Protein AF-A0A226DXN7-F1 (afdb_monomer_lite)

InterPro domains:
  IPR012337 Ribonuclease H-like superfamily [SSF53098] (171-242)
  IPR036397 Ribonuclease H superfamily [G3DSA:3.30.420.10] (135-265)

Sequence (297 aa):
MVRTPYRYYADFEAFVKRKSSKRNVNGIELEESDHIPCGYALVCVDWQGKAVNWSVYRTDDEEENVAKIFFDDILQDQKLRQNVSELLQQQSSKSMIINPQLRDMLKKQIREDPTQLDPCYFCGEKFRRLSQQEMSKLFKNRPNMAVFLHDHCSGKFLGLAHNRCNLEASMGKISPCFTHNLKSYDSHFLVQAFDESMNATIIPCSSEKFMSFTVRNQIRFCDSFSFLSSSLENLTNTLKKNNTDDFKLTKEIFGKAENILKLYKRGGTDQEIEDLAQQINVDLLLQKGAYPYTHMQ

Structure (mmCIF, N/CA/C/O backbone):
data_AF-A0A226DXN7-F1
#
_entry.id   AF-A0A226DXN7-F1
#
loop_
_atom_site.group_PDB
_atom_site.id
_atom_site.type_symbol
_atom_site.label_atom_id
_atom_site.label_alt_id
_atom_site.label_comp_id
_atom_site.label_asym_id
_atom_site.label_entity_id
_atom_site.label_seq_id
_atom_site.pdbx_PDB_ins_code
_atom_site.Cartn_x
_atom_site.Cartn_y
_atom_site.Cartn_z
_atom_site.occupancy
_atom_site.B_iso_or_equiv
_atom_site.auth_seq_id
_atom_site.auth_comp_id
_atom_site.auth_asym_id
_atom_site.auth_atom_id
_atom_site.pdbx_PDB_model_num
ATOM 1 N N . MET A 1 1 ? -5.544 -4.984 10.964 1.00 44.12 1 MET A N 1
ATOM 2 C CA . MET A 1 1 ? -5.819 -3.564 10.661 1.00 44.12 1 MET A CA 1
ATOM 3 C C . MET A 1 1 ? -4.703 -3.075 9.767 1.00 44.12 1 MET A C 1
ATOM 5 O O . MET A 1 1 ? -3.540 -3.271 10.100 1.00 44.12 1 MET A O 1
ATOM 9 N N . VAL A 1 2 ? -5.055 -2.519 8.619 1.00 52.44 2 VAL A N 1
ATOM 10 C CA . VAL A 1 2 ? -4.090 -1.964 7.678 1.00 52.44 2 VAL A CA 1
ATOM 11 C C . VAL A 1 2 ? -3.501 -0.692 8.296 1.00 52.44 2 VAL A C 1
ATOM 13 O O . VAL A 1 2 ? -4.254 0.214 8.639 1.00 52.44 2 VAL A O 1
ATOM 16 N N . ARG A 1 3 ? -2.175 -0.621 8.487 1.00 72.12 3 ARG A N 1
ATOM 17 C CA . ARG A 1 3 ? -1.547 0.580 9.071 1.00 72.12 3 ARG A CA 1
ATOM 18 C C . ARG A 1 3 ? -1.705 1.802 8.169 1.00 72.12 3 ARG A C 1
ATOM 20 O O . ARG A 1 3 ? -1.795 2.900 8.695 1.00 72.12 3 ARG A O 1
ATOM 27 N N . THR A 1 4 ? -1.747 1.631 6.851 1.00 85.50 4 THR A N 1
ATOM 28 C CA . THR A 1 4 ? -1.837 2.725 5.871 1.00 85.50 4 THR A CA 1
ATOM 29 C C . THR A 1 4 ? -2.912 2.425 4.830 1.00 85.50 4 THR A C 1
ATOM 31 O O . THR A 1 4 ? -2.829 1.371 4.203 1.00 85.50 4 THR A O 1
ATOM 34 N N . PRO A 1 5 ? -3.891 3.314 4.584 1.00 89.62 5 PRO A N 1
ATOM 35 C CA . PRO A 1 5 ? -5.032 3.018 3.712 1.00 89.62 5 PRO A CA 1
ATOM 36 C C . PRO A 1 5 ? -4.679 2.585 2.291 1.00 89.62 5 PRO A C 1
ATOM 38 O O . PRO A 1 5 ? -5.505 1.970 1.631 1.00 89.62 5 PRO A O 1
ATOM 41 N N . TYR A 1 6 ? -3.474 2.906 1.826 1.00 93.62 6 TYR A N 1
ATOM 42 C CA . TYR A 1 6 ? -3.000 2.580 0.493 1.00 93.62 6 TYR A CA 1
ATOM 43 C C . TYR A 1 6 ? -1.640 1.896 0.549 1.00 93.62 6 TYR A C 1
ATOM 45 O O . TYR A 1 6 ? -0.834 2.135 1.458 1.00 93.62 6 TYR A O 1
ATOM 53 N N . ARG A 1 7 ? -1.404 1.034 -0.437 1.00 94.06 7 ARG A N 1
ATOM 54 C CA . ARG A 1 7 ? -0.132 0.362 -0.700 1.00 94.06 7 ARG A CA 1
ATOM 55 C C . ARG A 1 7 ? 0.139 0.393 -2.195 1.00 94.06 7 ARG A C 1
ATOM 57 O O . ARG A 1 7 ? -0.792 0.291 -2.992 1.00 94.06 7 ARG A O 1
ATOM 64 N N . TYR A 1 8 ? 1.408 0.496 -2.550 1.00 95.31 8 TYR A N 1
ATOM 65 C CA . TYR A 1 8 ? 1.867 0.453 -3.926 1.00 95.31 8 TYR A CA 1
ATOM 66 C C . TYR A 1 8 ? 2.609 -0.847 -4.202 1.00 95.31 8 TYR A C 1
ATOM 68 O O . TYR A 1 8 ? 3.276 -1.401 -3.324 1.00 95.31 8 TYR A O 1
ATOM 76 N N . TYR A 1 9 ? 2.519 -1.294 -5.443 1.00 93.38 9 TYR A N 1
ATOM 77 C CA . TYR A 1 9 ? 3.319 -2.368 -6.002 1.00 93.38 9 TYR A CA 1
ATOM 78 C C . TYR A 1 9 ? 3.935 -1.861 -7.288 1.00 93.38 9 TYR A C 1
ATOM 80 O O . TYR A 1 9 ? 3.228 -1.262 -8.101 1.00 93.38 9 TYR A O 1
ATOM 88 N N . ALA A 1 10 ? 5.234 -2.067 -7.448 1.00 93.69 10 ALA A N 1
ATOM 89 C CA . ALA A 1 10 ? 5.933 -1.657 -8.649 1.00 93.69 10 ALA A CA 1
ATOM 90 C C . ALA A 1 10 ? 6.928 -2.717 -9.109 1.00 93.69 10 ALA A C 1
ATOM 92 O O . ALA A 1 10 ? 7.448 -3.492 -8.302 1.00 93.69 10 ALA A O 1
ATOM 93 N N . ASP A 1 11 ? 7.167 -2.718 -10.412 1.00 91.75 11 ASP A N 1
ATOM 94 C CA . ASP A 1 11 ? 8.139 -3.565 -11.092 1.00 91.75 11 ASP A CA 1
ATOM 95 C C . ASP A 1 11 ? 8.758 -2.777 -12.248 1.00 91.75 11 ASP A C 1
ATOM 97 O O . ASP A 1 11 ? 8.079 -1.925 -12.833 1.00 91.75 11 ASP A O 1
ATOM 101 N N . PHE A 1 12 ? 10.028 -3.031 -12.556 1.00 91.19 12 PHE A N 1
ATOM 102 C CA . PHE A 1 12 ? 10.780 -2.288 -13.568 1.00 91.19 12 PHE A CA 1
ATOM 103 C C . PHE A 1 12 ? 11.335 -3.210 -14.644 1.00 91.19 12 PHE A C 1
ATOM 105 O O . PHE A 1 12 ? 11.772 -4.330 -14.385 1.00 91.19 12 PHE A O 1
ATOM 112 N N . GLU A 1 13 ? 11.392 -2.681 -15.857 1.00 89.88 13 GLU A N 1
ATOM 113 C CA . GLU A 1 13 ? 12.145 -3.263 -16.958 1.00 89.88 13 GLU A CA 1
ATOM 114 C C . GLU A 1 13 ? 13.390 -2.415 -17.196 1.00 89.88 13 GLU A C 1
ATOM 116 O O . GLU A 1 13 ? 13.357 -1.191 -17.050 1.00 89.88 13 GLU A O 1
ATOM 121 N N . ALA A 1 14 ? 14.498 -3.065 -17.548 1.00 89.06 14 ALA A N 1
ATOM 122 C CA . ALA A 1 14 ? 15.752 -2.383 -17.820 1.00 89.06 14 ALA A CA 1
ATOM 123 C C . ALA A 1 14 ? 16.464 -2.987 -19.029 1.00 89.06 14 ALA A C 1
ATOM 125 O O . ALA A 1 14 ? 16.534 -4.210 -19.181 1.00 89.06 14 ALA A O 1
ATOM 126 N N . PHE A 1 15 ? 17.049 -2.123 -19.852 1.00 87.69 15 PHE A N 1
ATOM 127 C CA . PHE A 1 15 ? 18.027 -2.524 -20.849 1.00 87.69 15 PHE A CA 1
ATOM 128 C C . PHE A 1 15 ? 19.326 -2.940 -20.164 1.00 87.69 15 PHE A C 1
ATOM 130 O O . PHE A 1 15 ? 19.752 -2.333 -19.180 1.00 87.69 15 PHE A O 1
ATOM 137 N N . VAL A 1 16 ? 19.969 -3.974 -20.705 1.00 86.62 16 VAL A N 1
ATOM 138 C CA . VAL A 1 16 ? 21.260 -4.465 -20.215 1.00 86.62 16 VAL A CA 1
ATOM 139 C C . VAL A 1 16 ? 22.341 -4.028 -21.189 1.00 86.62 16 VAL A C 1
ATOM 141 O O . VAL A 1 16 ? 22.455 -4.561 -22.295 1.00 86.62 16 VAL A O 1
ATOM 144 N N . LYS A 1 17 ? 23.161 -3.070 -20.765 1.00 83.00 17 LYS A N 1
ATOM 145 C CA . LYS A 1 17 ? 24.277 -2.550 -21.550 1.00 83.00 17 LYS A CA 1
ATOM 146 C C . LYS A 1 17 ? 25.574 -3.134 -21.022 1.00 83.00 17 LYS A C 1
ATOM 148 O O . LYS A 1 17 ? 25.962 -2.884 -19.885 1.00 83.00 17 LYS A O 1
ATOM 153 N N . ARG A 1 18 ? 26.261 -3.933 -21.836 1.00 79.50 18 ARG A N 1
ATOM 154 C CA . ARG A 1 18 ? 27.564 -4.490 -21.446 1.00 79.50 18 ARG A CA 1
ATOM 155 C C . ARG A 1 18 ? 28.584 -3.362 -21.284 1.00 79.50 18 ARG A C 1
ATOM 157 O O . ARG A 1 18 ? 28.740 -2.539 -22.185 1.00 79.50 18 ARG A O 1
ATOM 164 N N . LYS A 1 19 ? 29.298 -3.352 -20.161 1.00 73.50 19 LYS A N 1
ATOM 165 C CA . LYS A 1 19 ? 30.523 -2.567 -19.985 1.00 73.50 19 LYS A CA 1
ATOM 166 C C . LYS A 1 19 ? 31.716 -3.324 -20.566 1.00 73.50 19 LYS A C 1
ATOM 168 O O . LYS A 1 19 ? 31.659 -4.529 -20.803 1.00 73.50 19 LYS A O 1
ATOM 173 N N . SER A 1 20 ? 32.810 -2.598 -20.801 1.00 59.19 20 SER A N 1
ATOM 174 C CA . SER A 1 20 ? 34.098 -3.213 -21.121 1.00 59.19 20 SER A CA 1
ATOM 175 C C . SER A 1 20 ? 34.539 -4.133 -19.981 1.00 59.19 20 SER A C 1
ATOM 177 O O . SER A 1 20 ? 34.361 -3.814 -18.802 1.00 59.19 20 SER A O 1
ATOM 179 N N . SER A 1 21 ? 35.108 -5.283 -20.335 1.00 61.28 21 SER A N 1
ATOM 180 C CA . SER A 1 21 ? 35.574 -6.264 -19.369 1.00 61.28 21 SER A CA 1
ATOM 181 C C . SER A 1 21 ? 36.714 -5.685 -18.529 1.00 61.28 21 SER A C 1
ATOM 183 O O . SER A 1 21 ? 37.698 -5.145 -19.044 1.00 61.28 21 SER A O 1
ATOM 185 N N . LYS A 1 22 ? 36.579 -5.765 -17.203 1.00 59.88 22 LYS A N 1
ATOM 186 C CA . LYS A 1 22 ? 37.647 -5.378 -16.276 1.00 59.88 22 LYS A CA 1
ATOM 187 C C . LYS A 1 22 ? 38.299 -6.632 -15.727 1.00 59.88 22 LYS A C 1
ATOM 189 O O . LYS A 1 22 ? 37.623 -7.525 -15.224 1.00 59.88 22 LYS A O 1
ATOM 194 N N . ARG A 1 23 ? 39.629 -6.685 -15.771 1.00 60.00 23 ARG A N 1
ATOM 195 C CA . ARG A 1 23 ? 40.381 -7.688 -15.013 1.00 60.00 23 ARG A CA 1
ATOM 196 C C . ARG A 1 23 ? 40.436 -7.256 -13.556 1.00 60.00 23 ARG A C 1
ATOM 198 O O . ARG A 1 23 ? 40.888 -6.150 -13.260 1.00 60.00 23 ARG A O 1
ATOM 205 N N . ASN A 1 24 ? 39.987 -8.117 -12.650 1.00 67.06 24 ASN A N 1
ATOM 206 C CA . ASN A 1 24 ? 40.216 -7.899 -11.228 1.00 67.06 24 ASN A CA 1
ATOM 207 C C . ASN A 1 24 ? 41.708 -8.075 -10.883 1.00 67.06 24 ASN A C 1
ATOM 209 O O . ASN A 1 24 ? 42.513 -8.506 -11.710 1.00 67.06 24 ASN A O 1
ATOM 213 N N . VAL A 1 25 ? 42.075 -7.771 -9.635 1.00 66.12 25 VAL A N 1
ATOM 214 C CA . VAL A 1 25 ? 43.460 -7.869 -9.124 1.00 66.12 25 VAL A CA 1
ATOM 215 C C . VAL A 1 25 ? 44.050 -9.284 -9.279 1.00 66.12 25 VAL A C 1
ATOM 217 O O . VAL A 1 25 ? 45.263 -9.442 -9.366 1.00 66.12 25 VAL A O 1
ATOM 220 N N . ASN A 1 26 ? 43.193 -10.305 -9.396 1.00 76.00 26 ASN A N 1
ATOM 221 C CA . ASN A 1 26 ? 43.563 -11.711 -9.566 1.00 76.00 26 ASN A CA 1
ATOM 222 C C . ASN A 1 26 ? 43.549 -12.175 -11.039 1.00 76.00 26 ASN A C 1
ATOM 224 O O . ASN A 1 26 ? 43.689 -13.366 -11.302 1.00 76.00 26 ASN A O 1
ATOM 228 N N . GLY A 1 27 ? 43.360 -11.266 -12.003 1.00 69.38 27 GLY A N 1
ATOM 229 C CA . GLY A 1 27 ? 43.357 -11.575 -13.436 1.00 69.38 27 GLY A CA 1
ATOM 230 C C . GLY A 1 27 ? 42.061 -12.185 -13.986 1.00 69.38 27 GLY A C 1
ATOM 231 O O . GLY A 1 27 ? 42.041 -12.574 -15.151 1.00 69.38 27 GLY A O 1
ATOM 232 N N . ILE A 1 28 ? 40.986 -12.252 -13.194 1.00 70.81 28 ILE A N 1
ATOM 233 C CA . ILE A 1 28 ? 39.663 -12.722 -13.638 1.00 70.81 28 ILE A CA 1
ATOM 234 C C . ILE A 1 28 ? 38.963 -11.580 -14.379 1.00 70.81 28 ILE A C 1
ATOM 236 O O . ILE A 1 28 ? 38.836 -10.483 -13.831 1.00 70.81 28 ILE A O 1
ATOM 240 N N . GLU A 1 29 ? 38.500 -11.833 -15.605 1.00 66.31 29 GLU A N 1
ATOM 241 C CA . GLU A 1 29 ? 37.598 -10.921 -16.313 1.00 66.31 29 GLU A CA 1
ATOM 242 C C . GLU A 1 29 ? 36.226 -10.919 -15.638 1.00 66.31 29 GLU A C 1
ATOM 244 O O . GLU A 1 29 ? 35.544 -11.940 -15.572 1.00 66.31 29 GLU A O 1
ATOM 249 N N . LEU A 1 30 ? 35.832 -9.755 -15.129 1.00 63.12 30 LEU A N 1
ATOM 250 C CA . LEU A 1 30 ? 34.467 -9.467 -14.721 1.00 63.12 30 LEU A CA 1
ATOM 251 C C . LEU A 1 30 ? 33.783 -8.742 -15.879 1.00 63.12 30 LEU A C 1
ATOM 253 O O . LEU A 1 30 ? 34.190 -7.643 -16.271 1.00 63.12 30 LEU A O 1
ATOM 257 N N . GLU A 1 31 ? 32.751 -9.377 -16.429 1.00 65.31 31 GLU A N 1
ATOM 258 C CA . GLU A 1 31 ? 31.791 -8.713 -17.303 1.00 65.31 31 GLU A CA 1
ATOM 259 C C . GLU A 1 31 ? 30.843 -7.894 -16.422 1.00 65.31 31 GLU A C 1
ATOM 261 O O . GLU A 1 31 ? 29.995 -8.438 -15.717 1.00 65.31 31 GLU A O 1
ATOM 266 N N . GLU A 1 32 ? 31.025 -6.576 -16.418 1.00 72.19 32 GLU A N 1
ATOM 267 C CA . GLU A 1 32 ? 30.080 -5.649 -15.798 1.00 72.19 32 GLU A CA 1
ATOM 268 C C . GLU A 1 32 ? 28.986 -5.297 -16.821 1.00 72.19 32 GLU A C 1
ATOM 270 O O . GLU A 1 32 ? 29.251 -5.178 -18.020 1.00 72.19 32 GLU A O 1
ATOM 275 N N . SER A 1 33 ? 27.753 -5.094 -16.364 1.00 77.50 33 SER A N 1
ATOM 276 C CA . SER A 1 33 ? 26.671 -4.550 -17.185 1.00 77.50 33 SER A CA 1
ATOM 277 C C . SER A 1 33 ? 25.949 -3.439 -16.440 1.00 77.50 33 SER A C 1
ATOM 279 O O . SER A 1 33 ? 25.674 -3.561 -15.248 1.00 77.50 33 SER A O 1
ATOM 281 N N . ASP A 1 34 ? 25.634 -2.364 -17.154 1.00 81.25 34 ASP A N 1
ATOM 282 C CA . ASP A 1 34 ? 24.749 -1.315 -16.669 1.00 81.25 34 ASP A CA 1
ATOM 283 C C . ASP A 1 34 ? 23.302 -1.696 -16.980 1.00 81.25 34 ASP A C 1
ATOM 285 O O . ASP A 1 34 ? 22.978 -2.126 -18.089 1.00 81.25 34 ASP A O 1
ATOM 289 N N . HIS A 1 35 ? 22.440 -1.545 -15.980 1.00 86.25 35 HIS A N 1
ATOM 290 C CA . HIS A 1 35 ? 21.009 -1.787 -16.091 1.00 86.25 35 HIS A CA 1
ATOM 291 C C . HIS A 1 35 ? 20.308 -0.432 -16.149 1.00 86.25 35 HIS A C 1
ATOM 293 O O . HIS A 1 35 ? 20.241 0.274 -15.142 1.00 86.25 35 HIS A O 1
ATOM 299 N N . ILE A 1 36 ? 19.839 -0.056 -17.337 1.00 88.75 36 ILE A N 1
ATOM 300 C CA . ILE A 1 36 ? 19.204 1.241 -17.591 1.00 88.75 36 ILE A CA 1
ATOM 301 C C . ILE A 1 36 ? 17.690 1.023 -17.578 1.00 88.75 36 ILE A C 1
ATOM 303 O O . ILE A 1 36 ? 17.202 0.299 -18.447 1.00 88.75 36 ILE A O 1
ATOM 307 N N . PRO A 1 37 ? 16.937 1.585 -16.616 1.00 91.81 37 PRO A N 1
ATOM 308 C CA . PRO A 1 37 ? 15.494 1.387 -16.556 1.00 91.81 37 PRO A CA 1
ATOM 309 C C . PRO A 1 37 ? 14.837 1.947 -17.823 1.00 91.81 37 PRO A C 1
ATOM 311 O O . PRO A 1 37 ? 15.038 3.108 -18.158 1.00 91.81 37 PRO A O 1
ATOM 314 N N . CYS A 1 38 ? 14.046 1.122 -18.505 1.00 92.19 38 CYS A N 1
ATOM 315 C CA . CYS A 1 38 ? 13.339 1.463 -19.743 1.00 92.19 38 CYS A CA 1
ATOM 316 C C . CYS A 1 38 ? 11.816 1.413 -19.595 1.00 92.19 38 CYS A C 1
ATOM 318 O O . CYS A 1 38 ? 11.073 1.864 -20.463 1.00 92.19 38 CYS A O 1
ATOM 320 N N . GLY A 1 39 ? 11.323 0.902 -18.470 1.00 91.81 39 GLY A N 1
ATOM 321 C CA . GLY A 1 39 ? 9.905 0.924 -18.171 1.00 91.81 39 GLY A CA 1
ATOM 322 C C . GLY A 1 39 ? 9.597 0.550 -16.736 1.00 91.81 39 GLY A C 1
ATOM 323 O O . GLY A 1 39 ? 10.452 0.058 -15.999 1.00 91.81 39 GLY A O 1
ATOM 324 N N . TYR A 1 40 ? 8.353 0.787 -16.343 1.00 92.25 40 TYR A N 1
ATOM 325 C CA . TYR A 1 40 ? 7.818 0.329 -15.072 1.00 92.25 40 TYR A CA 1
ATOM 326 C C . TYR A 1 40 ? 6.326 0.031 -15.165 1.00 92.25 40 TYR A C 1
ATOM 328 O O . TYR A 1 40 ? 5.602 0.586 -15.995 1.00 92.25 40 TYR A O 1
ATOM 336 N N . ALA A 1 41 ? 5.863 -0.803 -14.244 1.00 90.81 41 ALA A N 1
ATOM 337 C CA . ALA A 1 41 ? 4.465 -0.941 -13.885 1.00 90.81 41 ALA A CA 1
ATOM 338 C C . ALA A 1 41 ? 4.274 -0.475 -12.440 1.00 90.81 41 ALA A C 1
ATOM 340 O O . ALA A 1 41 ? 5.079 -0.794 -11.569 1.00 90.81 41 ALA A O 1
ATOM 341 N N . LEU A 1 42 ? 3.203 0.269 -12.183 1.00 92.50 42 LEU A N 1
ATOM 342 C CA . LEU A 1 42 ? 2.820 0.756 -10.863 1.00 92.50 42 LEU A CA 1
ATOM 343 C C . LEU A 1 42 ? 1.346 0.442 -10.620 1.00 92.50 42 LEU A C 1
ATOM 345 O O . LEU A 1 42 ? 0.498 0.732 -11.460 1.00 92.50 42 LEU A O 1
ATOM 349 N N . VAL A 1 43 ? 1.025 -0.101 -9.450 1.00 93.25 43 VAL A N 1
ATOM 350 C CA . VAL A 1 43 ? -0.350 -0.361 -9.007 1.00 93.25 43 VAL A CA 1
ATOM 351 C C . VAL A 1 43 ? -0.535 0.178 -7.594 1.00 93.25 43 VAL A C 1
ATOM 353 O O . VAL A 1 43 ? 0.256 -0.118 -6.704 1.00 93.25 43 VAL A O 1
ATOM 356 N N . CYS A 1 44 ? -1.600 0.946 -7.378 1.00 94.75 44 CYS A N 1
ATOM 357 C CA . CYS A 1 44 ? -2.046 1.433 -6.076 1.00 94.75 44 CYS A CA 1
ATOM 358 C C . CYS A 1 44 ? -3.288 0.654 -5.641 1.00 94.75 44 CYS A C 1
ATOM 360 O O . CYS A 1 44 ? -4.287 0.599 -6.367 1.00 94.75 44 CYS A O 1
ATOM 362 N N . VAL A 1 45 ? -3.228 0.075 -4.447 1.00 93.44 45 VAL A N 1
ATOM 363 C CA . VAL A 1 45 ? -4.277 -0.762 -3.864 1.00 93.44 45 VAL A CA 1
ATOM 364 C C . VAL A 1 45 ? -4.744 -0.147 -2.551 1.00 93.44 45 VAL A C 1
ATOM 366 O O . VAL A 1 45 ? -3.924 0.284 -1.735 1.00 93.44 45 VAL A O 1
ATOM 369 N N . ASP A 1 46 ? -6.056 -0.097 -2.343 1.00 92.31 46 ASP A N 1
ATOM 370 C CA . ASP A 1 46 ? -6.651 0.428 -1.113 1.00 92.31 46 ASP A CA 1
ATOM 371 C C . ASP A 1 46 ? -6.688 -0.599 0.039 1.00 92.31 46 ASP A C 1
ATOM 373 O O . ASP A 1 46 ? -6.257 -1.751 -0.071 1.00 92.31 46 ASP A O 1
ATOM 377 N N . TRP A 1 47 ? -7.218 -0.183 1.190 1.00 88.19 47 TRP A N 1
ATOM 378 C CA . TRP A 1 47 ? -7.300 -1.002 2.400 1.00 88.19 47 TRP A CA 1
ATOM 379 C C . TRP A 1 47 ? -8.279 -2.175 2.273 1.00 88.19 47 TRP A C 1
ATOM 381 O O . TRP A 1 47 ? -8.254 -3.066 3.124 1.00 88.19 47 TRP A O 1
ATOM 391 N N . GLN A 1 48 ? -9.131 -2.179 1.244 1.00 87.75 48 GLN A N 1
ATOM 392 C CA . GLN A 1 48 ? -10.052 -3.268 0.919 1.00 87.75 48 GLN A CA 1
ATOM 393 C C . GLN A 1 48 ? -9.440 -4.259 -0.080 1.00 87.75 48 GLN A C 1
ATOM 395 O O . GLN A 1 48 ? -10.048 -5.293 -0.355 1.00 87.75 48 GLN A O 1
ATOM 400 N N . GLY A 1 49 ? -8.236 -3.979 -0.588 1.00 87.19 49 GLY A N 1
ATOM 401 C CA . GLY A 1 49 ? -7.556 -4.815 -1.573 1.00 87.19 49 GLY A CA 1
ATOM 402 C C . GLY A 1 49 ? -7.984 -4.536 -3.014 1.00 87.19 49 GLY A C 1
ATOM 403 O O . GLY A 1 49 ? -7.730 -5.377 -3.875 1.00 87.19 49 GLY A O 1
ATOM 404 N N . LYS A 1 50 ? -8.633 -3.395 -3.281 1.00 89.69 50 LYS A N 1
ATOM 405 C CA . LYS A 1 50 ? -9.075 -3.002 -4.623 1.00 89.69 50 LYS A CA 1
ATOM 406 C C . LYS A 1 50 ? -8.022 -2.146 -5.323 1.00 89.69 50 LYS A C 1
ATOM 408 O O . LYS A 1 50 ? -7.453 -1.241 -4.704 1.00 89.69 50 LYS A O 1
ATOM 413 N N . ALA A 1 51 ? -7.798 -2.378 -6.617 1.00 90.56 51 ALA A N 1
ATOM 414 C CA . ALA A 1 51 ? -6.964 -1.495 -7.427 1.00 90.56 51 ALA A CA 1
ATOM 415 C C . ALA A 1 51 ? -7.654 -0.129 -7.620 1.00 90.56 51 ALA A C 1
ATOM 417 O O . ALA A 1 51 ? -8.728 -0.021 -8.212 1.00 90.56 51 ALA A O 1
ATOM 418 N N . VAL A 1 52 ? -7.030 0.943 -7.126 1.00 92.62 52 VAL A N 1
ATOM 419 C CA . VAL A 1 52 ? -7.563 2.319 -7.214 1.00 92.62 52 VAL A CA 1
ATOM 420 C C . VAL A 1 52 ? -6.795 3.204 -8.192 1.00 92.62 52 VAL A C 1
ATOM 422 O O . VAL A 1 52 ? -7.298 4.257 -8.594 1.00 92.62 52 VAL A O 1
ATOM 425 N N . ASN A 1 53 ? -5.586 2.792 -8.575 1.00 92.12 53 ASN A N 1
ATOM 426 C CA . ASN A 1 53 ? -4.828 3.364 -9.682 1.00 92.12 53 ASN A CA 1
ATOM 427 C C . ASN A 1 53 ? -3.825 2.346 -10.221 1.00 92.12 53 ASN A C 1
ATOM 429 O O . ASN A 1 53 ? -3.359 1.486 -9.476 1.00 92.12 53 ASN A O 1
ATOM 433 N N . TRP A 1 54 ? -3.483 2.465 -11.496 1.00 90.94 54 TRP A N 1
ATOM 434 C CA . TRP A 1 54 ? -2.391 1.730 -12.116 1.00 90.94 54 TRP A CA 1
ATOM 435 C C . TRP A 1 54 ? -1.858 2.514 -13.313 1.00 90.94 54 TRP A C 1
ATOM 437 O O . TRP A 1 54 ? -2.621 3.199 -13.998 1.00 90.94 54 TRP A O 1
ATOM 447 N N . SER A 1 55 ? -0.559 2.406 -13.562 1.00 86.75 55 SER A N 1
ATOM 448 C CA . SER A 1 55 ? 0.102 2.982 -14.728 1.00 86.75 55 SER A CA 1
ATOM 449 C C . SER A 1 55 ? 1.216 2.066 -15.211 1.00 86.75 55 SER A C 1
ATOM 451 O O . SER A 1 55 ? 1.861 1.374 -14.422 1.00 86.75 55 SER A O 1
ATOM 453 N N . VAL A 1 56 ? 1.429 2.056 -16.524 1.00 88.56 56 VAL A N 1
ATOM 454 C CA . VAL A 1 56 ? 2.619 1.477 -17.141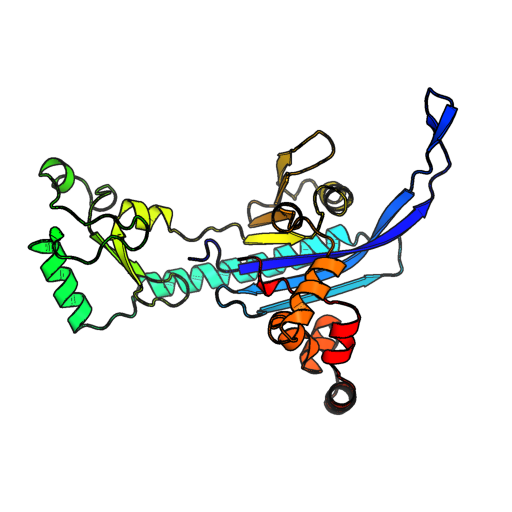 1.00 88.56 56 VAL A CA 1
ATOM 455 C C . VAL A 1 56 ? 3.298 2.556 -17.967 1.00 88.56 56 VAL A C 1
ATOM 457 O O . VAL A 1 56 ? 2.641 3.336 -18.659 1.00 88.56 56 VAL A O 1
ATOM 460 N N . TYR A 1 57 ? 4.619 2.597 -17.874 1.00 88.06 57 TYR A N 1
ATOM 461 C CA . TYR A 1 57 ? 5.472 3.444 -18.690 1.00 88.06 57 TYR A CA 1
ATOM 462 C C . TYR A 1 57 ? 6.519 2.580 -19.376 1.00 88.06 57 TYR A C 1
ATOM 464 O O . TYR A 1 57 ? 7.074 1.682 -18.745 1.00 88.06 57 TYR A O 1
ATOM 472 N N . ARG A 1 58 ? 6.789 2.848 -20.652 1.00 88.81 58 ARG A N 1
ATOM 473 C CA . ARG A 1 58 ? 7.867 2.223 -21.418 1.00 88.81 58 ARG A CA 1
ATOM 474 C C . ARG A 1 58 ? 8.421 3.219 -22.421 1.00 88.81 58 ARG A C 1
ATOM 476 O O . ARG A 1 58 ? 7.653 3.992 -22.990 1.00 88.81 58 ARG A O 1
ATOM 483 N N . THR A 1 59 ? 9.722 3.149 -22.644 1.00 87.38 59 THR A N 1
ATOM 484 C CA . THR A 1 59 ? 10.444 3.965 -23.612 1.00 87.38 59 THR A CA 1
ATOM 485 C C . THR A 1 59 ? 11.567 3.150 -24.242 1.00 87.38 59 THR A C 1
ATOM 487 O O . THR A 1 59 ? 12.163 2.292 -23.589 1.00 87.38 59 THR A O 1
ATOM 490 N N . ASP A 1 60 ? 11.836 3.420 -25.516 1.00 88.50 60 ASP A N 1
ATOM 491 C CA . ASP A 1 60 ? 13.005 2.890 -26.223 1.00 88.50 60 ASP A CA 1
ATOM 492 C C . ASP A 1 60 ? 14.188 3.878 -26.170 1.00 88.50 60 ASP A C 1
ATOM 494 O O . ASP A 1 60 ? 15.271 3.577 -26.669 1.00 88.50 60 ASP A O 1
ATOM 498 N N . ASP A 1 61 ? 13.988 5.059 -25.572 1.00 88.19 61 ASP A N 1
ATOM 499 C CA . ASP A 1 61 ? 15.014 6.085 -25.406 1.00 88.19 61 ASP A CA 1
ATOM 500 C C . ASP A 1 61 ? 15.860 5.815 -24.150 1.00 88.19 61 ASP A C 1
ATOM 502 O O . ASP A 1 61 ? 15.397 5.969 -23.019 1.00 88.19 61 ASP A O 1
ATOM 506 N N . GLU A 1 62 ? 17.121 5.413 -24.347 1.00 83.81 62 GLU A N 1
ATOM 507 C CA . GLU A 1 62 ? 18.083 5.174 -23.259 1.00 83.81 62 GLU A CA 1
ATOM 508 C C . GLU A 1 62 ? 18.450 6.449 -22.475 1.00 83.81 62 GLU A C 1
ATOM 510 O O . GLU A 1 62 ? 18.978 6.341 -21.365 1.00 83.81 62 GLU A O 1
ATOM 515 N N . GLU A 1 63 ? 18.220 7.644 -23.029 1.00 86.44 63 GLU A N 1
ATOM 516 C CA . GLU A 1 63 ? 18.538 8.916 -22.363 1.00 86.44 63 GLU A CA 1
ATOM 517 C C . GLU A 1 63 ? 17.430 9.370 -21.403 1.00 86.44 63 GLU A C 1
ATOM 519 O O . GLU A 1 63 ? 17.640 10.247 -20.555 1.00 86.44 63 GLU A O 1
ATOM 524 N N . GLU A 1 64 ? 16.247 8.764 -21.498 1.00 89.75 64 GLU A N 1
ATOM 525 C CA . GLU A 1 64 ? 15.111 9.141 -20.680 1.00 89.75 64 GLU A CA 1
ATOM 526 C C . GLU A 1 64 ? 15.241 8.626 -19.240 1.00 89.75 64 GLU A C 1
ATOM 528 O O . GLU A 1 64 ? 15.456 7.445 -18.962 1.00 89.75 64 GLU A O 1
ATOM 533 N N . ASN A 1 65 ? 15.049 9.524 -18.272 1.00 91.31 65 ASN A N 1
ATOM 534 C CA . ASN A 1 65 ? 15.134 9.168 -16.860 1.00 91.31 65 ASN A CA 1
ATOM 535 C C . ASN A 1 65 ? 13.818 8.548 -16.359 1.00 91.31 65 ASN A C 1
ATOM 537 O O . ASN A 1 65 ? 13.014 9.194 -15.679 1.00 91.31 65 ASN A O 1
ATOM 541 N N . VAL A 1 66 ? 13.622 7.267 -16.668 1.00 94.00 66 VAL A N 1
ATOM 542 C CA . VAL A 1 66 ? 12.440 6.483 -16.272 1.00 94.00 66 VAL A CA 1
ATOM 543 C C . VAL A 1 66 ? 12.222 6.480 -14.756 1.00 94.00 66 VAL A C 1
ATOM 545 O O . VAL A 1 66 ? 11.084 6.569 -14.294 1.00 94.00 66 VAL A O 1
ATOM 548 N N . ALA A 1 67 ? 13.294 6.433 -13.962 1.00 93.44 67 ALA A N 1
ATOM 549 C CA . ALA A 1 67 ? 13.201 6.459 -12.503 1.00 93.44 67 ALA A CA 1
ATOM 550 C C . ALA A 1 67 ? 12.622 7.786 -11.978 1.00 93.44 67 ALA A C 1
ATOM 552 O O . ALA A 1 67 ? 11.813 7.783 -11.049 1.00 93.44 67 ALA A O 1
ATOM 553 N N . LYS A 1 68 ? 12.973 8.919 -12.597 1.00 93.19 68 LYS A N 1
ATOM 554 C CA . LYS A 1 68 ? 12.390 10.224 -12.260 1.00 93.19 68 LYS A CA 1
ATOM 555 C C . LYS A 1 68 ? 10.902 10.285 -12.600 1.00 93.19 68 LYS A C 1
ATOM 557 O O . LYS A 1 68 ? 10.111 10.677 -11.746 1.00 93.19 68 LYS A O 1
ATOM 562 N N . ILE A 1 69 ? 10.521 9.830 -13.795 1.00 93.75 69 ILE A N 1
ATOM 563 C CA . ILE A 1 69 ? 9.112 9.756 -14.222 1.00 93.75 69 ILE A CA 1
ATOM 564 C C . ILE A 1 69 ? 8.309 8.882 -13.253 1.00 93.75 69 ILE A C 1
ATOM 566 O O . ILE A 1 69 ? 7.208 9.245 -12.846 1.00 93.75 69 ILE A O 1
ATOM 570 N N . PHE A 1 70 ? 8.877 7.751 -12.836 1.00 95.25 70 PHE A N 1
ATOM 571 C CA . PHE A 1 70 ? 8.279 6.886 -11.826 1.00 95.25 70 PHE A CA 1
ATOM 572 C C . PHE A 1 70 ? 8.046 7.613 -10.493 1.00 95.25 70 PHE A C 1
ATOM 574 O O . PHE A 1 70 ? 6.955 7.511 -9.924 1.00 95.25 70 PHE A O 1
ATOM 581 N N . PHE A 1 71 ? 9.043 8.351 -9.987 1.00 95.06 71 PHE A N 1
ATOM 582 C CA . PHE A 1 71 ? 8.888 9.111 -8.745 1.00 95.06 71 PHE A CA 1
ATOM 583 C C . PHE A 1 71 ? 7.817 10.192 -8.858 1.00 95.06 71 PHE A C 1
ATOM 585 O O . PHE A 1 71 ? 7.031 10.352 -7.923 1.00 95.06 71 PHE A O 1
ATOM 592 N N . ASP A 1 72 ? 7.751 10.901 -9.982 1.00 93.38 72 ASP A N 1
ATOM 593 C CA . ASP A 1 72 ? 6.719 11.909 -10.213 1.00 93.38 72 ASP A CA 1
ATOM 594 C C . ASP A 1 72 ? 5.315 11.276 -10.218 1.00 93.38 72 ASP A C 1
ATOM 596 O O . ASP A 1 72 ? 4.444 11.731 -9.468 1.00 93.38 72 ASP A O 1
ATOM 600 N N . ASP A 1 73 ? 5.121 10.170 -10.948 1.00 94.31 73 ASP A N 1
ATOM 601 C CA . ASP A 1 73 ? 3.849 9.435 -11.013 1.00 94.31 73 ASP A CA 1
ATOM 602 C C . ASP A 1 73 ? 3.400 8.944 -9.620 1.00 94.31 73 ASP A C 1
ATOM 604 O O . ASP A 1 73 ? 2.267 9.199 -9.186 1.00 94.31 73 ASP A O 1
ATOM 608 N N . ILE A 1 74 ? 4.283 8.264 -8.876 1.00 95.69 74 ILE A N 1
ATOM 609 C CA . ILE A 1 74 ? 3.923 7.675 -7.577 1.00 95.69 74 ILE A CA 1
ATOM 610 C C . ILE A 1 74 ? 3.716 8.740 -6.488 1.00 95.69 74 ILE A C 1
ATOM 612 O O . ILE A 1 74 ? 2.803 8.615 -5.668 1.00 95.69 74 ILE A O 1
ATOM 616 N N . LEU A 1 75 ? 4.516 9.814 -6.473 1.00 94.50 75 LEU A N 1
ATOM 617 C CA . LEU A 1 75 ? 4.376 10.899 -5.494 1.00 94.50 75 LEU A CA 1
ATOM 618 C C . LEU A 1 75 ? 3.128 11.745 -5.773 1.00 94.50 75 LEU A C 1
ATOM 620 O O . LEU A 1 75 ? 2.466 12.189 -4.827 1.00 94.50 75 LEU A O 1
ATOM 624 N N . GLN A 1 76 ? 2.772 11.944 -7.046 1.00 94.44 76 GLN A N 1
ATOM 625 C CA . GLN A 1 76 ? 1.529 12.613 -7.420 1.00 94.44 76 GLN A CA 1
ATOM 626 C C . GLN A 1 76 ? 0.304 11.809 -6.964 1.00 94.44 76 GLN A C 1
ATOM 628 O O . GLN A 1 76 ? -0.590 12.385 -6.332 1.00 94.44 76 GLN A O 1
ATOM 633 N N . ASP A 1 77 ? 0.266 10.493 -7.221 1.00 95.81 77 ASP A N 1
ATOM 634 C CA . ASP A 1 77 ? -0.830 9.645 -6.732 1.00 95.81 77 ASP A CA 1
ATOM 635 C C . ASP A 1 77 ? -0.865 9.635 -5.198 1.00 95.81 77 ASP A C 1
ATOM 637 O O . ASP A 1 77 ? -1.921 9.877 -4.616 1.00 95.81 77 ASP A O 1
ATOM 641 N N . GLN A 1 78 ? 0.274 9.478 -4.517 1.00 95.31 78 GLN 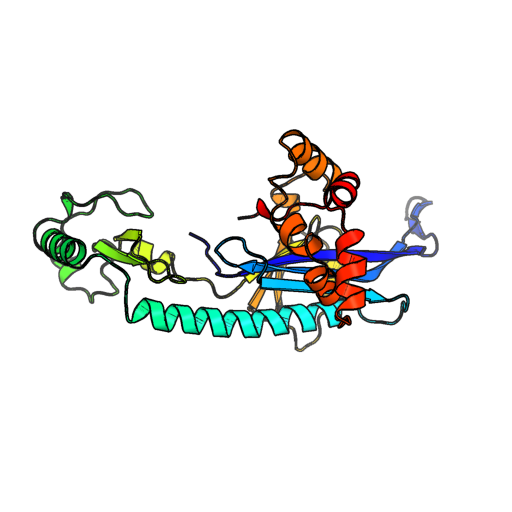A N 1
ATOM 642 C CA . GLN A 1 78 ? 0.314 9.457 -3.050 1.00 95.31 78 GLN A CA 1
ATOM 643 C C . GLN A 1 78 ? -0.209 10.752 -2.426 1.00 95.31 78 GLN A C 1
ATOM 645 O O . GLN A 1 78 ? -0.916 10.703 -1.417 1.00 95.31 78 GLN A O 1
ATOM 650 N N . LYS A 1 79 ? 0.060 11.914 -3.029 1.00 94.56 79 LYS A N 1
ATOM 651 C CA . LYS A 1 79 ? -0.520 13.186 -2.573 1.00 94.56 79 LYS A CA 1
ATOM 652 C C . LYS A 1 79 ? -2.051 13.167 -2.646 1.00 94.56 79 LYS A C 1
ATOM 654 O O . LYS A 1 79 ? -2.716 13.592 -1.700 1.00 94.56 79 LYS A O 1
ATOM 659 N N . LEU A 1 80 ? -2.623 12.641 -3.733 1.00 95.12 80 LEU A N 1
ATOM 660 C CA . LEU A 1 80 ? -4.072 12.442 -3.856 1.00 95.12 80 LEU A CA 1
ATOM 661 C C . LEU A 1 80 ? -4.587 11.490 -2.762 1.00 95.12 80 LEU A C 1
ATOM 663 O O . LEU A 1 80 ? -5.572 11.794 -2.086 1.00 95.12 80 LEU A O 1
ATOM 667 N N . ARG A 1 81 ? -3.905 10.358 -2.547 1.00 94.88 81 ARG A N 1
ATOM 668 C CA . ARG A 1 81 ? -4.286 9.344 -1.549 1.00 94.88 81 ARG A CA 1
ATOM 669 C C . ARG A 1 81 ? -4.228 9.851 -0.117 1.00 94.88 81 ARG A C 1
ATOM 671 O O . ARG A 1 81 ? -5.090 9.490 0.688 1.00 94.88 81 ARG A O 1
ATOM 678 N N . GLN A 1 82 ? -3.268 10.712 0.204 1.00 92.75 82 GLN A N 1
ATOM 679 C CA . GLN A 1 82 ? -3.187 11.362 1.510 1.00 92.75 82 GLN A CA 1
ATOM 680 C C . GLN A 1 82 ? -4.396 12.268 1.751 1.00 92.75 82 GLN A C 1
ATOM 682 O O . GLN A 1 82 ? -5.055 12.113 2.777 1.00 92.75 82 GLN A O 1
ATOM 687 N N . ASN A 1 83 ? -4.775 13.100 0.776 1.00 93.06 83 ASN A N 1
ATOM 688 C CA . ASN A 1 83 ? -5.964 13.953 0.888 1.00 93.06 83 ASN A CA 1
ATOM 689 C C . ASN A 1 83 ? -7.246 13.130 1.105 1.00 93.06 83 ASN A C 1
ATOM 691 O O . ASN A 1 83 ? -8.068 13.462 1.960 1.00 93.06 83 ASN A O 1
ATOM 695 N N . VAL A 1 84 ? -7.409 12.026 0.363 1.00 92.38 84 VAL A N 1
ATOM 696 C CA . VAL A 1 84 ? -8.557 11.118 0.544 1.00 92.38 84 VAL A CA 1
ATOM 697 C C . VAL A 1 84 ? -8.531 10.479 1.935 1.00 92.38 84 VAL A C 1
ATOM 699 O O . VAL A 1 84 ? -9.556 10.438 2.611 1.00 92.38 84 VAL A O 1
ATOM 702 N N . SER A 1 85 ? -7.365 10.018 2.393 1.00 90.62 85 SER A N 1
ATOM 703 C CA . SER A 1 85 ? -7.208 9.412 3.723 1.00 90.62 85 SER A CA 1
ATOM 704 C C . SER A 1 85 ? -7.563 10.387 4.844 1.00 90.62 85 SER A C 1
ATOM 706 O O . SER A 1 85 ? -8.229 10.006 5.804 1.00 90.62 85 SER A O 1
ATOM 708 N N . GLU A 1 86 ? -7.136 11.645 4.732 1.00 90.12 86 GLU A N 1
ATOM 709 C CA . GLU A 1 86 ? -7.455 12.696 5.700 1.00 90.12 86 GLU A CA 1
ATOM 710 C C . GLU A 1 86 ? -8.954 12.999 5.728 1.00 90.12 86 GLU A C 1
ATOM 712 O O . GLU A 1 86 ? -9.538 13.112 6.807 1.00 90.12 86 GLU A O 1
ATOM 717 N N . LEU A 1 87 ? -9.602 13.060 4.563 1.00 90.38 87 LEU A N 1
ATOM 718 C CA . LEU A 1 87 ? -11.045 13.265 4.469 1.00 90.38 87 LEU A CA 1
ATOM 719 C C . LEU A 1 87 ? -11.827 12.116 5.122 1.00 90.38 87 LEU A C 1
ATOM 721 O O . LEU A 1 87 ? -12.739 12.372 5.912 1.00 90.38 87 LEU A O 1
ATOM 725 N N . LEU A 1 88 ? -11.440 10.864 4.859 1.00 87.31 88 LEU A N 1
ATOM 726 C CA . LEU A 1 88 ? -12.064 9.691 5.481 1.00 87.31 88 LEU A CA 1
ATOM 727 C C . LEU A 1 88 ? -11.898 9.705 7.008 1.00 87.31 88 LEU A C 1
ATOM 729 O O . LEU A 1 88 ? -12.873 9.490 7.726 1.00 87.31 88 LEU A O 1
ATOM 733 N N . GLN A 1 89 ? -10.717 10.070 7.520 1.00 86.12 89 GLN A N 1
ATOM 734 C CA . GLN A 1 89 ? -10.476 10.220 8.965 1.00 86.12 89 GLN A CA 1
ATOM 735 C C . GLN A 1 89 ? -11.330 11.319 9.600 1.00 86.12 89 GLN A C 1
ATOM 737 O O . GLN A 1 89 ? -11.873 11.167 10.699 1.00 86.12 89 GLN A O 1
ATOM 742 N N . GLN A 1 90 ? -11.455 12.461 8.925 1.00 88.06 90 GLN A N 1
ATOM 743 C CA . GLN A 1 90 ? -12.290 13.557 9.408 1.00 88.06 90 GLN A CA 1
ATOM 744 C C . GLN A 1 90 ? -13.765 13.151 9.468 1.00 88.06 90 GLN A C 1
ATOM 746 O O . GLN A 1 90 ? -14.477 13.564 10.382 1.00 88.06 90 GLN A O 1
ATOM 751 N N . GLN A 1 91 ? -14.231 12.333 8.526 1.00 87.69 91 GLN A N 1
ATOM 752 C CA . GLN A 1 91 ? -15.589 11.794 8.549 1.00 87.69 91 GLN A CA 1
ATOM 753 C C . GLN A 1 91 ? -15.758 10.742 9.654 1.00 87.69 91 GLN A C 1
ATOM 755 O O . GLN A 1 91 ? -16.697 10.839 10.449 1.00 87.69 91 GLN A O 1
ATOM 760 N N . SER A 1 92 ? -14.821 9.796 9.765 1.00 85.44 92 SER A N 1
ATOM 761 C CA . SER A 1 92 ? -14.879 8.703 10.744 1.00 85.44 92 SER A CA 1
ATOM 762 C C . SER A 1 92 ? -14.793 9.205 12.190 1.00 85.44 92 SER A C 1
ATOM 764 O O . SER A 1 92 ? -15.446 8.661 13.079 1.00 85.44 92 SER A O 1
ATOM 766 N N . SER A 1 93 ? -14.041 10.284 12.432 1.00 82.88 93 SER A N 1
ATOM 767 C CA . SER A 1 93 ? -13.917 10.906 13.758 1.00 82.88 93 SER A CA 1
ATOM 768 C C . SER A 1 93 ? -15.186 11.629 14.222 1.00 82.88 93 SER A C 1
ATOM 770 O O . SER A 1 93 ? -15.411 11.748 15.428 1.00 82.88 93 SER A O 1
ATOM 772 N N . LYS A 1 94 ? -16.033 12.092 13.292 1.00 86.06 94 LYS A N 1
ATOM 773 C CA . LYS A 1 94 ? -17.292 12.790 13.605 1.00 86.06 94 LYS A CA 1
ATOM 774 C C . LYS A 1 94 ? -18.446 11.830 13.868 1.00 86.06 94 LYS A C 1
ATOM 776 O O . LYS A 1 94 ? -19.282 12.104 14.728 1.00 86.06 94 LYS A O 1
ATOM 781 N N . SER A 1 95 ? -18.508 10.725 13.128 1.00 83.19 95 SER A N 1
ATOM 782 C CA . SER A 1 95 ? -19.604 9.762 13.218 1.00 83.19 95 SER A CA 1
ATOM 783 C C . SER A 1 95 ? -19.078 8.335 13.120 1.00 83.19 95 SER A C 1
ATOM 785 O O . SER A 1 95 ? -18.735 7.852 12.045 1.00 83.19 95 SER A O 1
ATOM 787 N N . MET A 1 96 ? -19.043 7.648 14.262 1.00 89.69 96 MET A N 1
ATOM 788 C CA . MET A 1 96 ? -18.799 6.210 14.304 1.00 89.69 96 MET A CA 1
ATOM 789 C C . MET A 1 96 ? -20.095 5.460 13.986 1.00 89.69 96 MET A C 1
ATOM 791 O O . MET A 1 96 ? -21.116 5.664 14.648 1.00 89.69 96 MET A O 1
ATOM 795 N N . ILE A 1 97 ? -20.031 4.548 13.019 1.00 93.62 97 ILE A N 1
ATOM 796 C CA . ILE A 1 97 ? -21.144 3.685 12.624 1.00 93.62 97 ILE A CA 1
ATOM 797 C C . ILE A 1 97 ? -21.234 2.536 13.634 1.00 93.62 97 ILE A C 1
ATOM 799 O O . ILE A 1 97 ? -20.481 1.564 13.573 1.00 93.62 97 ILE A O 1
ATOM 803 N N . ILE A 1 98 ? -22.155 2.672 14.585 1.00 95.50 98 ILE A N 1
ATOM 804 C CA . ILE A 1 98 ? -22.459 1.689 15.628 1.00 95.50 98 ILE A CA 1
ATOM 805 C C . ILE A 1 98 ? -23.971 1.655 15.869 1.00 95.50 98 ILE A C 1
ATOM 807 O O . ILE A 1 98 ? -24.637 2.689 15.793 1.00 95.50 98 ILE A O 1
ATOM 811 N N . ASN A 1 99 ? -24.519 0.484 16.200 1.00 95.62 99 ASN A N 1
ATOM 812 C CA . ASN A 1 99 ? -25.905 0.387 16.652 1.00 95.62 99 ASN A CA 1
ATOM 813 C C . ASN A 1 99 ? -26.107 1.241 17.936 1.00 95.62 99 ASN A C 1
ATOM 815 O O . ASN A 1 99 ? -25.336 1.075 18.887 1.00 95.62 99 ASN A O 1
ATOM 819 N N . PRO A 1 100 ? -27.117 2.136 18.004 1.00 95.81 100 PRO A N 1
ATOM 820 C CA . PRO A 1 100 ? -27.315 3.018 19.160 1.00 95.81 100 PRO A CA 1
ATOM 821 C C . PRO A 1 100 ? -27.535 2.283 20.489 1.00 95.81 100 PRO A C 1
ATOM 823 O O . PRO A 1 100 ? -26.943 2.663 21.498 1.00 95.81 100 PRO A O 1
ATOM 826 N N . GLN A 1 101 ? -28.313 1.196 20.488 1.00 96.81 101 GLN A N 1
ATOM 827 C CA . GLN A 1 101 ? -28.580 0.398 21.691 1.00 96.81 101 GLN A CA 1
ATOM 828 C C . GLN A 1 101 ? -27.299 -0.272 22.193 1.00 96.81 101 GLN A C 1
ATOM 830 O O . GLN A 1 101 ? -26.983 -0.200 23.381 1.00 96.81 101 GLN A O 1
ATOM 835 N N . LEU A 1 102 ? -26.515 -0.850 21.274 1.00 95.75 102 LEU A N 1
ATOM 836 C CA . LEU A 1 102 ? -25.206 -1.423 21.591 1.00 95.75 102 LEU A CA 1
ATOM 837 C C . LEU A 1 102 ? -24.264 -0.361 22.175 1.00 95.75 102 LEU A C 1
ATOM 839 O O . LEU A 1 102 ? -23.602 -0.599 23.183 1.00 95.75 102 LEU A O 1
ATOM 843 N N . ARG A 1 103 ? -24.223 0.832 21.572 1.00 95.44 103 ARG A N 1
ATOM 844 C CA . ARG A 1 103 ? -23.382 1.942 22.037 1.00 95.44 103 ARG A CA 1
ATOM 845 C C . ARG A 1 103 ? -23.708 2.335 23.473 1.00 95.44 103 ARG A C 1
ATOM 847 O O . ARG A 1 103 ? -22.791 2.518 24.274 1.00 95.44 103 ARG A O 1
ATOM 854 N N . ASP A 1 104 ? -24.986 2.498 23.791 1.00 96.38 104 ASP A N 1
ATOM 855 C CA . ASP A 1 104 ? -25.407 2.956 25.114 1.00 96.38 104 ASP A CA 1
ATOM 856 C C . ASP A 1 104 ? -25.248 1.863 26.176 1.00 96.38 104 ASP A C 1
ATOM 858 O O . ASP A 1 104 ? -24.778 2.157 27.279 1.00 96.38 104 ASP A O 1
ATOM 862 N N . MET A 1 105 ? -25.497 0.599 25.817 1.00 96.19 105 MET A N 1
ATOM 863 C CA . MET A 1 105 ? -25.173 -0.556 26.657 1.00 96.19 105 MET A CA 1
ATOM 864 C C . MET A 1 105 ? -23.676 -0.595 27.005 1.00 96.19 105 MET A C 1
ATOM 866 O O . MET A 1 105 ? -23.321 -0.655 28.183 1.00 96.19 105 MET A O 1
ATOM 870 N N . LEU A 1 106 ? -22.792 -0.487 26.007 1.00 96.50 106 LEU A N 1
ATOM 871 C CA . LEU A 1 106 ? -21.341 -0.509 26.226 1.00 96.50 106 LEU A CA 1
ATOM 872 C C . LEU A 1 106 ? -20.864 0.695 27.047 1.00 96.50 106 LEU A C 1
ATOM 874 O O . LEU A 1 106 ? -20.044 0.534 27.946 1.00 96.50 106 LEU A O 1
ATOM 878 N N . LYS A 1 107 ? -21.396 1.905 26.813 1.00 95.69 107 LYS A N 1
ATOM 879 C CA . LYS A 1 107 ? -21.071 3.085 27.643 1.00 95.69 107 LYS A CA 1
ATOM 880 C C . LYS A 1 107 ? -21.413 2.863 29.115 1.00 95.69 107 LYS A C 1
ATOM 882 O O . LYS A 1 107 ? -20.650 3.293 29.982 1.00 95.69 107 LYS A O 1
ATOM 887 N N . LYS A 1 108 ? -22.563 2.239 29.390 1.00 95.56 108 LYS A N 1
ATOM 888 C CA . LYS A 1 108 ? -22.993 1.908 30.750 1.00 95.56 108 LYS A CA 1
ATOM 889 C C . LYS A 1 108 ? -22.032 0.900 31.380 1.00 95.56 108 LYS A C 1
ATOM 891 O O . LYS A 1 108 ? -21.492 1.175 32.447 1.00 95.56 108 LYS A O 1
ATOM 896 N N . GLN A 1 109 ? -21.725 -0.187 30.673 1.00 94.81 109 GLN A N 1
ATOM 897 C CA . GLN A 1 109 ? -20.791 -1.214 31.147 1.00 94.81 109 GLN A CA 1
ATOM 898 C C . GLN A 1 109 ? -19.380 -0.667 31.404 1.00 94.81 109 GLN A C 1
ATOM 900 O O . GLN A 1 109 ? -18.804 -0.953 32.447 1.00 94.81 109 GLN A O 1
ATOM 905 N N . ILE A 1 110 ? -18.848 0.192 30.526 1.00 94.81 110 ILE A N 1
ATOM 906 C CA . ILE A 1 110 ? -17.540 0.844 30.727 1.00 94.81 110 ILE A CA 1
ATOM 907 C C . ILE A 1 110 ? -17.504 1.655 32.033 1.00 94.81 110 ILE A C 1
ATOM 909 O O . ILE A 1 110 ? -16.463 1.722 32.686 1.00 94.81 110 ILE A O 1
ATOM 913 N N . ARG A 1 111 ? -18.621 2.293 32.406 1.00 91.06 111 ARG A N 1
ATOM 914 C CA . ARG A 1 111 ? -18.718 3.120 33.616 1.00 91.06 111 ARG A CA 1
ATOM 915 C C . ARG A 1 111 ? -18.895 2.287 34.883 1.00 91.06 111 ARG A C 1
ATOM 917 O O . ARG A 1 111 ? -18.309 2.633 35.903 1.00 91.06 111 ARG A O 1
ATOM 924 N N . GLU A 1 112 ? -19.736 1.262 34.824 1.00 92.62 112 GLU A N 1
ATOM 925 C CA . GLU A 1 112 ? -20.148 0.480 35.994 1.00 92.62 112 GLU A CA 1
ATOM 926 C C . GLU A 1 112 ? -19.167 -0.652 36.299 1.00 92.62 112 GLU A C 1
ATOM 928 O O . GLU A 1 112 ? -18.649 -0.736 37.413 1.00 92.62 112 GLU A O 1
ATOM 933 N N . ASP A 1 113 ? -18.880 -1.502 35.311 1.00 93.88 113 ASP A N 1
ATOM 934 C CA . ASP A 1 113 ? -17.934 -2.599 35.472 1.00 93.88 113 ASP A CA 1
ATOM 935 C C . ASP A 1 113 ? -17.273 -3.014 34.147 1.00 93.88 113 ASP A C 1
ATOM 937 O O . ASP A 1 113 ? -17.775 -3.887 33.431 1.00 93.88 113 ASP A O 1
ATOM 941 N N . PRO A 1 114 ? -16.100 -2.445 33.821 1.00 93.88 114 PRO A N 1
ATOM 942 C CA . PRO A 1 114 ? -15.402 -2.783 32.591 1.00 93.88 114 PRO A CA 1
ATOM 943 C C . PRO A 1 114 ? -14.868 -4.225 32.571 1.00 93.88 114 PRO A C 1
ATOM 945 O O . PRO A 1 114 ? -14.552 -4.725 31.499 1.00 93.88 114 PRO A O 1
ATOM 948 N N . THR A 1 115 ? -14.783 -4.929 33.707 1.00 94.31 115 THR A N 1
ATOM 949 C CA . THR A 1 115 ? -14.217 -6.295 33.757 1.00 94.31 115 THR A CA 1
ATOM 950 C C . THR A 1 115 ? -15.043 -7.336 32.998 1.00 94.31 115 THR A C 1
ATOM 952 O O . THR A 1 115 ? -14.505 -8.357 32.570 1.00 94.31 115 THR A O 1
ATOM 955 N N . GLN A 1 116 ? -16.333 -7.056 32.796 1.00 93.44 116 GLN A N 1
ATOM 956 C CA . GLN A 1 116 ? -17.271 -7.925 32.083 1.00 93.44 116 GLN A CA 1
ATOM 957 C C . GLN A 1 116 ? -17.281 -7.697 30.568 1.00 93.44 116 GLN A C 1
ATOM 959 O O . GLN A 1 116 ? -17.931 -8.444 29.842 1.00 93.44 116 GLN A O 1
ATOM 964 N N . LEU A 1 117 ? -16.571 -6.679 30.080 1.00 95.50 117 LEU A N 1
ATOM 965 C CA . LEU A 1 117 ? -16.476 -6.399 28.653 1.00 95.50 117 LEU A CA 1
ATOM 966 C C . LEU A 1 117 ? -15.710 -7.511 27.925 1.00 95.50 117 LEU A C 1
ATOM 968 O O . LEU A 1 117 ? -14.877 -8.232 28.501 1.00 95.50 117 LEU A O 1
ATOM 972 N N . ASP A 1 118 ? -15.954 -7.606 26.621 1.00 95.88 118 ASP A N 1
ATOM 973 C CA . ASP A 1 118 ? -15.080 -8.363 25.733 1.00 95.88 118 ASP A CA 1
ATOM 974 C C . ASP A 1 118 ? -13.639 -7.849 25.851 1.00 95.88 118 ASP A C 1
ATOM 976 O O . ASP A 1 118 ? -13.432 -6.670 26.151 1.00 95.88 118 ASP A O 1
ATOM 98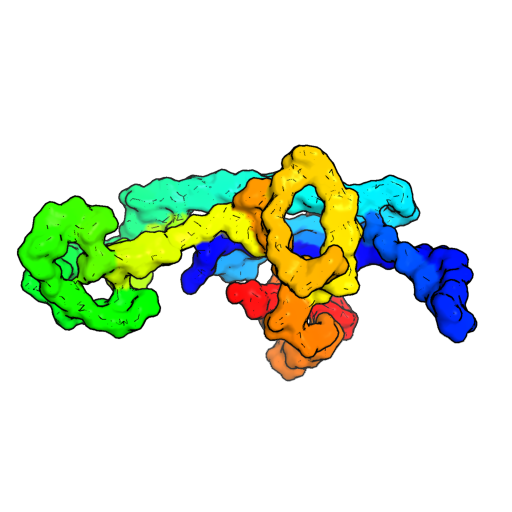0 N N . PRO A 1 119 ? -12.625 -8.714 25.683 1.00 96.75 119 PRO A N 1
ATOM 981 C CA . PRO A 1 119 ? -11.239 -8.282 25.784 1.00 96.75 119 PRO A CA 1
ATOM 982 C C . PRO A 1 119 ? -10.886 -7.195 24.763 1.00 96.75 119 PRO A C 1
ATOM 984 O O . PRO A 1 119 ? -11.539 -7.040 23.730 1.00 96.75 119 PRO A O 1
ATOM 987 N N . CYS A 1 120 ? -9.814 -6.455 25.043 1.00 97.12 120 CYS A N 1
ATOM 988 C CA . CYS A 1 120 ? -9.286 -5.448 24.133 1.00 97.12 120 CYS A CA 1
ATOM 989 C C . CYS A 1 120 ? -9.042 -6.044 22.740 1.00 97.12 120 CYS A C 1
ATOM 991 O O . CYS A 1 120 ? -8.296 -7.012 22.602 1.00 97.12 120 CYS A O 1
ATOM 993 N N . TYR A 1 121 ? -9.590 -5.395 21.710 1.00 95.62 121 TYR A N 1
ATOM 994 C CA . TYR A 1 121 ? -9.505 -5.825 20.313 1.00 95.62 121 TYR A CA 1
ATOM 995 C C . TYR A 1 121 ? -8.066 -6.080 19.827 1.00 95.62 121 TYR A C 1
ATOM 997 O O . TYR A 1 121 ? -7.845 -6.932 18.973 1.00 95.62 121 TYR A O 1
ATOM 1005 N N . PHE A 1 122 ? -7.080 -5.349 20.360 1.00 94.44 122 PHE A N 1
ATOM 1006 C CA . PHE A 1 122 ? -5.682 -5.465 19.933 1.00 94.44 122 PHE A CA 1
ATOM 1007 C C . PHE A 1 122 ? -4.842 -6.394 20.807 1.00 94.44 122 PHE A C 1
ATOM 1009 O O . PHE A 1 122 ? -4.191 -7.289 20.281 1.00 94.44 122 PHE A O 1
ATOM 1016 N N . CYS A 1 123 ? -4.810 -6.176 22.126 1.00 95.62 123 CYS A N 1
ATOM 1017 C CA . CYS A 1 123 ? -3.931 -6.952 23.009 1.00 95.62 123 CYS A CA 1
ATOM 1018 C C . CYS A 1 123 ? -4.583 -8.221 23.573 1.00 95.62 123 CYS A C 1
ATOM 1020 O O . CYS A 1 123 ? -3.893 -9.013 24.202 1.00 95.62 123 CYS A O 1
ATOM 1022 N N . GLY A 1 124 ? -5.896 -8.408 23.401 1.00 95.94 124 GLY A N 1
ATOM 1023 C CA . GLY A 1 124 ? -6.625 -9.569 23.919 1.00 95.94 124 GLY A CA 1
ATOM 1024 C C . GLY A 1 124 ? -6.771 -9.612 25.446 1.00 95.94 124 GLY A C 1
ATOM 1025 O O . GLY A 1 124 ? -7.378 -10.538 25.977 1.00 95.94 124 GLY A O 1
ATOM 1026 N N . GLU A 1 125 ? -6.249 -8.623 26.172 1.00 96.88 125 GLU A N 1
ATOM 1027 C CA . GLU A 1 125 ? -6.362 -8.546 27.629 1.00 96.88 125 GLU A CA 1
ATOM 1028 C C . GLU A 1 125 ? -7.747 -8.040 28.056 1.00 96.88 125 GLU A C 1
ATOM 1030 O O . GLU A 1 125 ? -8.343 -7.171 27.409 1.00 96.88 125 GLU A O 1
ATOM 1035 N N . LYS A 1 126 ? -8.248 -8.553 29.186 1.00 96.75 126 LYS A N 1
ATOM 1036 C CA . LYS A 1 126 ? -9.476 -8.058 29.818 1.00 96.75 126 LYS A CA 1
ATOM 1037 C C . LYS A 1 126 ? -9.284 -6.644 30.362 1.00 96.75 126 LYS A C 1
ATOM 1039 O O . LYS A 1 126 ? -8.223 -6.292 30.878 1.00 96.75 126 LYS A O 1
ATOM 1044 N N . PHE A 1 127 ? -10.349 -5.854 30.297 1.00 96.50 127 PHE A N 1
ATOM 1045 C CA . PHE A 1 127 ? -10.367 -4.536 30.914 1.00 96.50 127 PHE A CA 1
ATOM 1046 C C . PHE A 1 127 ? -10.443 -4.646 32.437 1.00 96.50 127 PHE A C 1
ATOM 1048 O O . PHE A 1 127 ? -10.963 -5.610 32.998 1.00 96.50 127 PHE A O 1
ATOM 1055 N N . ARG A 1 128 ? -9.949 -3.615 33.122 1.00 93.88 128 ARG A N 1
ATOM 1056 C CA . ARG A 1 128 ? -9.998 -3.517 34.581 1.00 93.88 128 ARG A CA 1
ATOM 1057 C C . ARG A 1 128 ? -10.553 -2.178 35.026 1.00 93.88 128 ARG A C 1
ATOM 1059 O O . ARG A 1 128 ? -10.538 -1.197 34.283 1.00 93.88 128 ARG A O 1
ATOM 1066 N N . ARG A 1 129 ? -10.989 -2.129 36.282 1.00 93.00 129 ARG A N 1
ATOM 1067 C CA . ARG A 1 129 ? -11.317 -0.864 36.938 1.00 93.00 129 ARG A CA 1
ATOM 1068 C C . ARG A 1 129 ? -10.041 -0.026 37.060 1.00 93.00 129 ARG A C 1
ATOM 1070 O O . ARG A 1 129 ? -8.968 -0.535 37.401 1.00 93.00 129 ARG A O 1
ATOM 1077 N N . LEU A 1 130 ? -10.154 1.252 36.715 1.00 91.56 130 LEU A N 1
ATOM 1078 C CA . LEU A 1 130 ? -9.050 2.202 36.814 1.00 91.56 130 LEU A CA 1
ATOM 1079 C C . LEU A 1 130 ? -8.824 2.579 38.278 1.00 91.56 130 LEU A C 1
ATOM 1081 O O . LEU A 1 130 ? -9.782 2.740 39.035 1.00 91.56 130 LEU A O 1
ATOM 1085 N N . SER A 1 131 ? -7.562 2.747 38.670 1.00 91.31 131 SER A N 1
ATOM 1086 C CA . SER A 1 131 ? -7.242 3.260 40.003 1.00 91.31 131 SER A CA 1
ATOM 1087 C C . SER A 1 131 ? -7.611 4.743 40.123 1.00 91.31 131 SER A C 1
ATOM 1089 O O . SER A 1 131 ? -7.753 5.454 39.124 1.00 91.31 131 SER A O 1
ATOM 1091 N N . GLN A 1 132 ? -7.704 5.255 41.351 1.00 90.38 132 GLN A N 1
ATOM 1092 C CA . GLN A 1 132 ? -7.977 6.676 41.594 1.00 90.38 132 GLN A CA 1
ATOM 1093 C C . GLN A 1 132 ? -6.904 7.590 40.966 1.00 90.38 132 GLN A C 1
ATOM 1095 O O . GLN A 1 132 ? -7.226 8.655 40.441 1.00 90.38 132 GLN A O 1
ATOM 1100 N N . GLN A 1 133 ? -5.646 7.134 40.934 1.00 90.06 133 GLN A N 1
ATOM 1101 C CA . GLN A 1 133 ? -4.536 7.822 40.263 1.00 90.06 133 GLN A CA 1
ATOM 1102 C C . GLN A 1 133 ? -4.672 7.828 38.735 1.00 90.06 133 GLN A C 1
ATOM 1104 O O . GLN A 1 133 ? -4.258 8.776 38.077 1.00 90.06 133 GLN A O 1
ATOM 1109 N N . GLU A 1 134 ? -5.215 6.768 38.134 1.00 89.44 134 GLU A N 1
ATOM 1110 C CA . GLU A 1 134 ? -5.490 6.753 36.694 1.00 89.44 134 GLU A CA 1
ATOM 1111 C C . GLU A 1 134 ? -6.684 7.649 36.362 1.00 89.44 134 GLU A C 1
ATOM 1113 O O . GLU A 1 134 ? -6.659 8.376 35.370 1.00 89.44 134 GLU A O 1
ATOM 1118 N N . MET A 1 135 ? -7.705 7.653 37.219 1.00 87.62 135 MET A N 1
ATOM 1119 C CA . MET A 1 135 ? -8.892 8.488 37.062 1.00 87.62 135 MET A CA 1
ATOM 1120 C C . MET A 1 135 ? -8.605 9.987 37.197 1.00 87.62 135 MET A C 1
ATOM 1122 O O . MET A 1 135 ? -9.278 10.781 36.541 1.00 87.62 135 MET A O 1
ATOM 1126 N N . SER A 1 136 ? -7.595 10.391 37.972 1.00 89.69 136 SER A N 1
ATOM 1127 C CA . SER A 1 136 ? -7.200 11.803 38.083 1.00 89.69 136 SER A CA 1
ATOM 1128 C C . SER A 1 136 ? -6.495 12.342 36.830 1.00 89.69 136 SER A C 1
ATOM 1130 O O . SER A 1 136 ? -6.440 13.555 36.628 1.00 89.69 136 SER A O 1
ATOM 1132 N N . LYS A 1 137 ? -5.992 11.470 35.945 1.00 90.00 137 LYS A N 1
ATOM 1133 C CA . LYS A 1 137 ? -5.350 11.883 34.688 1.00 90.00 137 LYS A CA 1
ATOM 1134 C C . LYS A 1 137 ? -6.383 12.368 33.669 1.00 90.00 137 LYS A C 1
ATOM 1136 O O . LYS A 1 137 ? -7.523 11.896 33.634 1.00 90.00 137 LYS A O 1
ATOM 1141 N N . LEU A 1 138 ? -5.947 13.254 32.769 1.00 87.44 138 LEU A N 1
ATOM 1142 C CA . LEU A 1 138 ? -6.690 13.604 31.552 1.00 87.44 138 LEU A CA 1
ATOM 1143 C C . LEU A 1 138 ? -7.017 12.343 30.745 1.00 87.44 138 LEU A C 1
ATOM 1145 O O . LEU A 1 138 ? -6.197 11.430 30.692 1.00 87.44 138 LEU A O 1
ATOM 1149 N N . PHE A 1 139 ? -8.164 12.323 30.059 1.00 81.38 139 PHE A N 1
ATOM 1150 C CA . PHE A 1 139 ? -8.635 11.171 29.276 1.00 81.38 139 PHE A CA 1
ATOM 1151 C C . PHE A 1 139 ? -7.550 10.574 28.362 1.00 81.38 139 PHE A C 1
ATOM 1153 O O . PHE A 1 139 ? -7.274 9.379 28.435 1.00 81.38 139 PHE A O 1
ATOM 1160 N N . LYS A 1 140 ? -6.852 11.423 27.591 1.00 80.44 140 LYS A N 1
ATOM 1161 C CA . LYS A 1 140 ? -5.755 11.015 26.692 1.00 80.44 140 LYS A CA 1
ATOM 1162 C C . LYS A 1 140 ? -4.614 10.259 27.392 1.00 80.44 140 LYS A C 1
ATOM 1164 O O . LYS A 1 140 ? -3.928 9.474 26.757 1.00 80.44 140 LYS A O 1
ATOM 1169 N N . ASN A 1 141 ? -4.458 10.449 28.701 1.00 87.56 141 ASN A N 1
ATOM 1170 C CA . ASN A 1 141 ? -3.395 9.880 29.528 1.00 87.56 141 ASN A CA 1
ATOM 1171 C C . ASN A 1 141 ? -3.878 8.706 30.404 1.00 87.56 141 ASN A C 1
ATOM 1173 O O . ASN A 1 141 ? -3.199 8.342 31.367 1.00 87.56 141 ASN A O 1
ATOM 1177 N N . ARG A 1 142 ? -5.048 8.120 30.108 1.00 92.69 142 ARG A N 1
ATOM 1178 C CA . ARG A 1 142 ? -5.575 6.921 30.782 1.00 92.69 142 ARG A CA 1
ATOM 1179 C C . ARG A 1 142 ? -5.349 5.685 29.905 1.00 92.69 142 ARG A C 1
ATOM 1181 O O . ARG A 1 142 ? -6.252 5.326 29.155 1.00 92.69 142 ARG A O 1
ATOM 1188 N N . PRO A 1 143 ? -4.173 5.035 29.944 1.00 91.12 143 PRO A N 1
ATOM 1189 C CA . PRO A 1 143 ? -3.799 4.010 28.963 1.00 91.12 143 PRO A CA 1
ATOM 1190 C C . PRO A 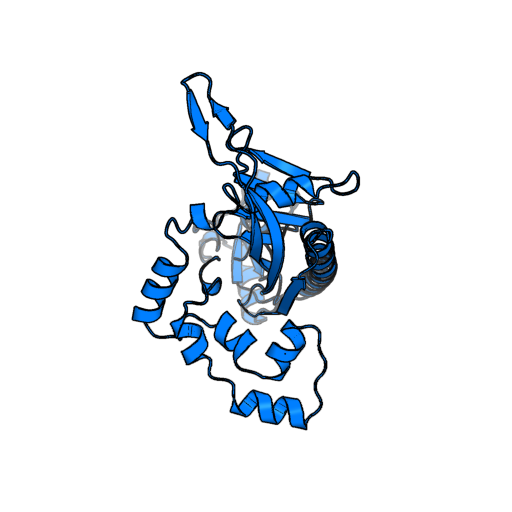1 143 ? -4.707 2.775 28.990 1.00 91.12 143 PRO A C 1
ATOM 1192 O O . PRO A 1 143 ? -4.987 2.213 27.936 1.00 91.12 143 PRO A O 1
ATOM 1195 N N . ASN A 1 144 ? -5.199 2.392 30.172 1.00 92.44 144 ASN A N 1
ATOM 1196 C CA . ASN A 1 144 ? -5.988 1.174 30.391 1.00 92.44 144 ASN A CA 1
ATOM 1197 C C . ASN A 1 144 ? -7.507 1.408 30.325 1.00 92.44 144 ASN A C 1
ATOM 1199 O O . ASN A 1 144 ? -8.288 0.514 30.634 1.00 92.44 144 ASN A O 1
ATOM 1203 N N . MET A 1 145 ? -7.943 2.618 29.963 1.00 93.81 145 MET A N 1
ATOM 1204 C CA . MET A 1 145 ? -9.365 2.913 29.812 1.00 93.81 145 MET A CA 1
ATOM 1205 C C . MET A 1 145 ? -9.915 2.215 28.567 1.00 93.81 145 MET A C 1
ATOM 1207 O O . MET A 1 145 ? -9.281 2.262 27.513 1.00 93.81 145 MET A O 1
ATOM 1211 N N . ALA A 1 146 ? -11.099 1.617 28.681 1.00 96.06 146 ALA A N 1
ATOM 1212 C CA . ALA A 1 146 ? -11.836 1.110 27.532 1.00 96.06 146 ALA A CA 1
ATOM 1213 C C . ALA A 1 146 ? -12.334 2.275 26.665 1.00 96.06 146 ALA A C 1
ATOM 1215 O O . ALA A 1 146 ? -12.994 3.195 27.156 1.00 96.06 146 ALA A O 1
ATOM 1216 N N . VAL A 1 147 ? -12.017 2.230 25.375 1.00 94.38 147 VAL A N 1
ATOM 1217 C CA . VAL A 1 147 ? -12.448 3.204 24.370 1.00 94.38 147 VAL A CA 1
ATOM 1218 C C . VAL A 1 147 ? -13.069 2.488 23.178 1.00 94.38 147 VAL A C 1
ATOM 1220 O O . VAL A 1 147 ? -12.749 1.335 22.893 1.00 94.38 147 VAL A O 1
ATOM 1223 N N . PHE A 1 148 ? -13.970 3.180 22.485 1.00 94.50 148 PHE A N 1
ATOM 1224 C CA . PHE A 1 148 ? -14.576 2.670 21.262 1.00 94.50 148 PHE A CA 1
ATOM 1225 C C . PHE A 1 148 ? -13.566 2.742 20.118 1.00 94.50 148 PHE A C 1
ATOM 1227 O O . PHE A 1 148 ? -13.086 3.828 19.787 1.00 94.50 148 PHE A O 1
ATOM 1234 N N . LEU A 1 149 ? -13.283 1.594 19.510 1.00 93.19 149 LEU A N 1
ATOM 1235 C CA . LEU A 1 149 ? -12.455 1.476 18.321 1.00 93.19 149 LEU A CA 1
ATOM 1236 C C . LEU A 1 149 ? -13.348 1.460 17.077 1.00 93.19 149 LEU A C 1
ATOM 1238 O O . LEU A 1 149 ? -14.334 0.720 17.013 1.00 93.19 149 LEU A O 1
ATOM 1242 N N . HIS A 1 150 ? -12.971 2.239 16.070 1.00 90.31 150 HIS A N 1
ATOM 1243 C CA . HIS A 1 150 ? -13.606 2.218 14.758 1.00 90.31 150 HIS A CA 1
ATOM 1244 C C . HIS A 1 150 ? -12.558 2.106 13.659 1.00 90.31 150 HIS A C 1
ATOM 1246 O O . HIS A 1 150 ? -11.423 2.553 13.818 1.00 90.31 150 HIS A O 1
ATOM 1252 N N . ASP A 1 151 ? -12.960 1.533 12.534 1.00 88.12 151 ASP A N 1
ATOM 1253 C CA . ASP A 1 151 ? -12.160 1.537 11.322 1.00 88.12 151 ASP A CA 1
ATOM 1254 C C . ASP A 1 151 ? -12.069 2.962 10.767 1.00 88.12 151 ASP A C 1
ATOM 1256 O O . ASP A 1 151 ? -13.081 3.602 10.485 1.00 88.12 151 ASP A O 1
ATOM 1260 N N . HIS A 1 152 ? -10.854 3.472 10.608 1.00 85.44 152 HIS A N 1
ATOM 1261 C CA . HIS A 1 152 ? -10.620 4.866 10.235 1.00 85.44 152 HIS A CA 1
ATOM 1262 C C . HIS A 1 152 ? -10.951 5.195 8.770 1.00 85.44 152 HIS A C 1
ATOM 1264 O O . HIS A 1 152 ? -10.987 6.368 8.409 1.00 85.44 152 HIS A O 1
ATOM 1270 N N . CYS A 1 153 ? -11.195 4.184 7.931 1.00 85.69 153 CYS A N 1
ATOM 1271 C CA . CYS A 1 153 ? -11.576 4.387 6.535 1.00 85.69 153 CYS A CA 1
ATOM 1272 C C . CYS A 1 153 ? -13.094 4.281 6.321 1.00 85.69 153 CYS A C 1
ATOM 1274 O O . CYS A 1 153 ? -13.668 5.055 5.564 1.00 85.69 153 CYS A O 1
ATOM 1276 N N . SER A 1 154 ? -13.766 3.346 6.996 1.00 87.31 154 SER A N 1
ATOM 1277 C CA . SER A 1 154 ? -15.209 3.093 6.856 1.00 87.31 154 SER A CA 1
ATOM 1278 C C . SER A 1 154 ? -16.065 3.661 7.988 1.00 87.31 154 SER A C 1
ATOM 1280 O O . SER A 1 154 ? -17.288 3.684 7.873 1.00 87.31 154 SER A O 1
ATOM 1282 N N . GLY A 1 155 ? -15.462 4.062 9.109 1.00 89.69 155 GLY A N 1
ATOM 1283 C CA . GLY A 1 155 ? -16.165 4.527 10.308 1.00 89.69 155 GLY A CA 1
ATOM 1284 C C . GLY A 1 155 ? -16.878 3.425 11.098 1.00 89.69 155 GLY A C 1
ATOM 1285 O O . GLY A 1 155 ? -17.492 3.718 12.125 1.00 89.69 155 GLY A O 1
ATOM 1286 N N . LYS A 1 156 ? -16.816 2.163 10.653 1.00 92.62 156 LYS A N 1
ATOM 1287 C CA . LYS A 1 156 ? -17.487 1.031 11.305 1.00 92.62 156 LYS A CA 1
ATOM 1288 C C . LYS A 1 156 ? -16.873 0.737 12.667 1.00 92.62 156 LYS A C 1
ATOM 1290 O O . LYS A 1 156 ? -15.655 0.639 12.794 1.00 92.62 156 LYS A O 1
ATOM 1295 N N . PHE A 1 157 ? -17.719 0.565 13.678 1.00 94.19 157 PHE A N 1
ATOM 1296 C CA . PHE A 1 157 ? -17.295 0.082 14.988 1.00 94.19 157 PHE A CA 1
ATOM 1297 C C . PHE A 1 157 ? -16.698 -1.325 14.881 1.00 94.19 157 PHE A C 1
ATOM 1299 O O . PHE A 1 157 ? -17.302 -2.209 14.276 1.00 94.19 157 PHE A O 1
ATOM 1306 N N . LEU A 1 158 ? -15.521 -1.514 15.477 1.00 93.38 158 LEU A N 1
ATOM 1307 C CA . LEU A 1 158 ? -14.798 -2.791 15.470 1.00 93.38 158 LEU A CA 1
ATOM 1308 C C . LEU A 1 158 ? -14.874 -3.510 16.819 1.00 93.38 158 LEU A C 1
ATOM 1310 O O . LEU A 1 158 ? -14.841 -4.734 16.869 1.00 93.38 158 LEU A O 1
ATOM 1314 N N . GLY A 1 159 ? -14.963 -2.755 17.912 1.00 95.31 159 GLY A N 1
ATOM 1315 C CA . GLY A 1 159 ? -14.935 -3.300 19.262 1.00 95.31 159 GLY A CA 1
ATOM 1316 C C . GLY A 1 159 ? -14.421 -2.285 20.272 1.00 95.31 159 GLY A C 1
ATOM 1317 O O . GLY A 1 159 ? -14.309 -1.088 19.995 1.00 95.31 159 GLY A O 1
ATOM 1318 N N . LEU A 1 160 ? -14.090 -2.766 21.465 1.00 97.00 160 LEU A N 1
ATOM 1319 C CA . LEU A 1 160 ? -13.438 -1.951 22.483 1.00 97.00 160 LEU A CA 1
ATOM 1320 C C . LEU A 1 160 ? -11.935 -2.204 22.484 1.00 97.00 160 LEU A C 1
ATOM 1322 O O . LEU A 1 160 ? -11.474 -3.330 22.316 1.00 97.00 160 LEU A O 1
ATOM 1326 N N . ALA A 1 161 ? -11.162 -1.154 22.721 1.00 96.62 161 ALA A N 1
ATOM 1327 C CA . ALA A 1 161 ? -9.720 -1.242 22.890 1.00 96.62 161 ALA A CA 1
ATOM 1328 C C . ALA A 1 161 ? -9.285 -0.491 24.146 1.00 96.62 161 ALA A C 1
ATOM 1330 O O . ALA A 1 161 ? -9.980 0.403 24.629 1.00 96.62 161 ALA A O 1
ATOM 1331 N N . HIS A 1 162 ? -8.111 -0.826 24.673 1.00 95.88 162 HIS A N 1
ATOM 1332 C CA . HIS A 1 162 ? -7.429 0.065 25.601 1.00 95.88 162 HIS A CA 1
ATOM 1333 C C . HIS A 1 162 ? -7.072 1.363 24.879 1.00 95.88 162 HIS A C 1
ATOM 1335 O O . HIS A 1 162 ? -6.642 1.333 23.726 1.00 95.88 162 HIS A O 1
ATOM 1341 N N . ASN A 1 163 ? -7.181 2.497 25.566 1.00 94.62 163 ASN A N 1
ATOM 1342 C CA . ASN A 1 163 ? -6.823 3.796 25.006 1.00 94.62 163 ASN A CA 1
ATOM 1343 C C . ASN A 1 163 ? -5.386 3.813 24.448 1.00 94.62 163 ASN A C 1
ATOM 1345 O O . ASN A 1 163 ? -5.169 4.329 23.357 1.00 94.62 163 ASN A O 1
ATOM 1349 N N . ARG A 1 164 ? -4.422 3.170 25.132 1.00 93.94 164 ARG A N 1
ATOM 1350 C CA . ARG A 1 164 ? -3.047 3.011 24.613 1.00 93.94 164 ARG A CA 1
ATOM 1351 C C . ARG A 1 164 ? -3.018 2.278 23.269 1.00 93.94 164 ARG A C 1
ATOM 1353 O O . ARG A 1 164 ? -2.436 2.775 22.315 1.00 93.94 164 ARG A O 1
ATOM 1360 N N . CYS A 1 165 ? -3.722 1.150 23.180 1.00 93.75 165 CYS A N 1
ATOM 1361 C CA . CYS A 1 165 ? -3.749 0.317 21.983 1.00 93.75 165 CYS A CA 1
ATOM 1362 C C . CYS A 1 165 ? -4.450 1.044 20.831 1.00 93.75 165 CYS A C 1
ATOM 1364 O O . CYS A 1 165 ? -4.009 0.958 19.694 1.00 93.75 165 CYS A O 1
ATOM 1366 N N . ASN A 1 166 ? -5.512 1.797 21.125 1.00 91.75 166 ASN A N 1
ATOM 1367 C CA . ASN A 1 166 ? -6.207 2.619 20.139 1.00 91.75 166 ASN A CA 1
ATOM 1368 C C . ASN A 1 166 ? -5.313 3.738 19.574 1.00 91.75 166 ASN A C 1
ATOM 1370 O O . ASN A 1 166 ? -5.351 4.000 18.379 1.00 91.75 166 ASN A O 1
ATOM 1374 N N . LEU A 1 167 ? -4.494 4.387 20.410 1.00 89.31 167 LEU A N 1
ATOM 1375 C CA . LEU A 1 167 ? -3.549 5.417 19.957 1.00 89.31 167 LEU A CA 1
ATOM 1376 C C . LEU A 1 167 ? -2.416 4.826 19.101 1.00 89.31 167 LEU A C 1
ATOM 1378 O O . LEU A 1 167 ? -2.051 5.396 18.071 1.00 89.31 167 LEU A O 1
ATOM 1382 N N . GLU A 1 168 ? -1.891 3.664 19.492 1.00 89.25 168 GLU A N 1
ATOM 1383 C CA . GLU A 1 168 ? -0.891 2.913 18.714 1.00 89.25 168 GLU A CA 1
ATOM 1384 C C . GLU A 1 168 ? -1.444 2.404 17.377 1.00 89.25 168 GLU A C 1
ATOM 1386 O O . GLU A 1 168 ? -0.701 2.254 16.409 1.00 89.25 168 GLU A O 1
ATOM 1391 N N . ALA A 1 169 ? -2.756 2.182 17.312 1.00 87.00 169 ALA A N 1
ATOM 1392 C CA . ALA A 1 169 ? -3.484 1.793 16.115 1.00 87.00 169 ALA A CA 1
ATOM 1393 C C . ALA A 1 169 ? -3.845 2.974 15.190 1.00 87.00 169 ALA A C 1
ATOM 1395 O O . ALA A 1 169 ? -4.643 2.816 14.268 1.00 87.00 169 ALA A O 1
ATOM 1396 N N . SER A 1 170 ? -3.269 4.158 15.404 1.00 84.25 170 SER A N 1
ATOM 1397 C CA . SER A 1 170 ? -3.466 5.290 14.496 1.00 84.25 170 SER A CA 1
ATOM 1398 C C . SER A 1 170 ? -3.011 4.971 13.066 1.00 84.25 170 SER A C 1
ATOM 1400 O O . SER A 1 170 ? -2.085 4.188 12.834 1.00 84.25 170 SER A O 1
ATOM 1402 N N . MET A 1 171 ? -3.670 5.589 12.082 1.00 84.12 171 MET A N 1
ATOM 1403 C CA . MET A 1 171 ? -3.284 5.404 10.684 1.00 84.12 171 MET A CA 1
ATOM 1404 C C . MET A 1 171 ? -1.932 6.053 10.395 1.00 84.12 171 MET A C 1
ATOM 1406 O O . MET A 1 171 ? -1.712 7.240 10.640 1.00 84.12 171 MET A O 1
ATOM 1410 N N . GLY A 1 172 ? -1.035 5.259 9.825 1.00 84.69 172 GLY A N 1
ATOM 1411 C CA . GLY A 1 172 ? 0.234 5.705 9.286 1.00 84.69 172 GLY A CA 1
ATOM 1412 C C . GLY A 1 172 ? 0.046 6.570 8.041 1.00 84.69 172 GLY A C 1
ATOM 1413 O O . GLY A 1 172 ? -0.845 6.345 7.225 1.00 84.69 172 GLY A O 1
ATOM 1414 N N . LYS A 1 173 ? 0.933 7.558 7.895 1.00 86.06 173 LYS A N 1
ATOM 1415 C CA . LYS A 1 173 ? 0.959 8.494 6.757 1.00 86.06 173 LYS A CA 1
ATOM 1416 C C . LYS A 1 173 ? 1.852 8.034 5.600 1.00 86.06 173 LYS A C 1
ATOM 1418 O O . LYS A 1 173 ? 1.763 8.584 4.504 1.00 86.06 173 LYS A O 1
ATOM 1423 N N . ILE A 1 174 ? 2.729 7.067 5.870 1.00 92.62 174 ILE A N 1
ATOM 1424 C CA . ILE A 1 174 ? 3.753 6.584 4.944 1.00 92.62 174 ILE A CA 1
ATOM 1425 C C . ILE A 1 174 ? 3.245 5.310 4.276 1.00 92.62 174 ILE A C 1
ATOM 1427 O O . ILE A 1 174 ? 3.250 4.255 4.910 1.00 92.62 174 ILE A O 1
ATOM 1431 N N . SER A 1 175 ? 2.826 5.401 3.017 1.00 94.69 175 SER A N 1
ATOM 1432 C CA . SER A 1 175 ? 2.370 4.229 2.262 1.00 94.69 175 SER A CA 1
ATOM 1433 C C . SER A 1 175 ? 3.567 3.355 1.870 1.00 94.69 175 SER A C 1
ATOM 1435 O O . SER A 1 175 ? 4.577 3.893 1.408 1.00 94.69 175 SER A O 1
ATOM 1437 N N . PRO A 1 176 ? 3.509 2.025 2.035 1.00 95.00 176 PRO A N 1
ATOM 1438 C CA . PRO A 1 176 ? 4.550 1.155 1.518 1.00 95.00 176 PRO A CA 1
ATOM 1439 C C . PRO A 1 176 ? 4.423 1.019 -0.005 1.00 95.00 176 PRO A C 1
ATOM 1441 O O . PRO A 1 176 ? 3.316 0.967 -0.539 1.00 95.00 176 PRO A O 1
ATOM 1444 N N . CYS A 1 177 ? 5.558 0.930 -0.686 1.00 95.31 177 CYS A N 1
ATOM 1445 C CA . CYS A 1 177 ? 5.698 0.512 -2.072 1.00 95.31 177 CYS A CA 1
ATOM 1446 C C . CYS A 1 177 ? 6.547 -0.757 -2.095 1.00 95.31 177 CYS A C 1
ATOM 1448 O O . CYS A 1 177 ? 7.691 -0.742 -1.645 1.00 95.31 177 CYS A O 1
ATOM 1450 N N . PHE A 1 178 ? 5.983 -1.862 -2.564 1.00 93.44 178 PHE A N 1
ATOM 1451 C CA . PHE A 1 178 ? 6.692 -3.130 -2.645 1.00 93.44 178 PHE A CA 1
ATOM 1452 C C . PHE A 1 178 ? 7.192 -3.362 -4.066 1.00 93.44 178 PHE A C 1
ATOM 1454 O O . PHE A 1 178 ? 6.394 -3.385 -5.002 1.00 93.44 178 PHE A O 1
ATOM 1461 N N . THR A 1 179 ? 8.492 -3.609 -4.205 1.00 91.75 179 THR A N 1
ATOM 1462 C CA . THR A 1 179 ? 9.077 -4.176 -5.430 1.00 91.75 179 THR A CA 1
ATOM 1463 C C . THR A 1 179 ? 9.748 -5.501 -5.084 1.00 91.75 179 THR A C 1
ATOM 1465 O O . THR A 1 179 ? 10.024 -5.792 -3.910 1.00 91.75 179 THR A O 1
ATOM 1468 N N . HIS A 1 180 ? 9.910 -6.389 -6.058 1.00 90.38 180 HIS A N 1
ATOM 1469 C CA . HIS A 1 180 ? 10.490 -7.703 -5.807 1.00 90.38 180 HIS A CA 1
ATOM 1470 C C . HIS A 1 180 ? 11.983 -7.696 -6.070 1.00 90.38 180 HIS A C 1
ATOM 1472 O O . HIS A 1 180 ? 12.419 -7.314 -7.143 1.00 90.38 180 HIS A O 1
ATOM 1478 N N . ASN A 1 181 ? 12.765 -8.128 -5.077 1.00 89.75 181 ASN A N 1
ATOM 1479 C CA . ASN A 1 181 ? 14.223 -8.075 -5.118 1.00 89.75 181 ASN A CA 1
ATOM 1480 C C . ASN A 1 181 ? 14.787 -6.635 -5.185 1.00 89.75 181 ASN A C 1
ATOM 1482 O O . ASN A 1 181 ? 15.905 -6.419 -5.656 1.00 89.75 181 ASN A O 1
ATOM 1486 N N . LEU A 1 182 ? 14.051 -5.659 -4.626 1.00 91.38 182 LEU A N 1
ATOM 1487 C CA . LEU A 1 182 ? 14.400 -4.228 -4.597 1.00 91.38 182 LEU A CA 1
ATOM 1488 C C . LEU A 1 182 ? 15.865 -3.992 -4.206 1.00 91.38 182 LEU A C 1
ATOM 1490 O O . LEU A 1 182 ? 16.617 -3.310 -4.902 1.00 91.38 182 LEU A O 1
ATOM 1494 N N . LYS A 1 183 ? 16.269 -4.572 -3.068 1.00 90.19 183 LYS A N 1
ATOM 1495 C CA . LYS A 1 183 ? 17.566 -4.336 -2.408 1.00 90.19 183 LYS A CA 1
ATOM 1496 C C . LYS A 1 183 ? 18.774 -4.743 -3.246 1.00 90.19 183 LYS A C 1
ATOM 1498 O O . LYS A 1 183 ? 19.895 -4.401 -2.890 1.00 90.19 183 LYS A O 1
ATOM 1503 N N . SER A 1 184 ? 18.540 -5.582 -4.249 1.00 89.19 184 SER A N 1
ATOM 1504 C CA . SER A 1 184 ? 19.567 -6.255 -5.032 1.00 89.19 184 SER A CA 1
ATOM 1505 C C . SER A 1 184 ? 19.486 -5.898 -6.515 1.00 89.19 184 SER A C 1
ATOM 1507 O O . SER A 1 184 ? 20.328 -6.372 -7.271 1.00 89.19 184 SER A O 1
ATOM 1509 N N . TYR A 1 185 ? 18.487 -5.106 -6.924 1.00 88.81 185 TYR A N 1
ATOM 1510 C CA . TYR A 1 185 ? 18.280 -4.710 -8.312 1.00 88.81 185 TYR A CA 1
ATOM 1511 C C . TYR A 1 185 ? 17.749 -3.271 -8.420 1.00 88.81 185 TYR A C 1
ATOM 1513 O O . TYR A 1 185 ? 18.549 -2.347 -8.564 1.00 88.81 185 TYR A O 1
ATOM 1521 N N . ASP A 1 186 ? 16.438 -3.043 -8.265 1.00 90.19 186 ASP A N 1
ATOM 1522 C CA . ASP A 1 186 ? 15.833 -1.743 -8.608 1.00 90.19 186 ASP A CA 1
ATOM 1523 C C . ASP A 1 186 ? 16.346 -0.574 -7.760 1.00 90.19 186 ASP A C 1
ATOM 1525 O O . ASP A 1 186 ? 16.444 0.564 -8.218 1.00 90.19 186 ASP A O 1
ATOM 1529 N N . SER A 1 187 ? 16.709 -0.840 -6.501 1.00 90.69 187 SER A N 1
ATOM 1530 C CA . SER A 1 187 ? 17.158 0.215 -5.586 1.00 90.69 187 SER A CA 1
ATOM 1531 C C . SER A 1 187 ? 18.400 0.958 -6.082 1.00 90.69 187 SER A C 1
ATOM 1533 O O . SER A 1 187 ? 18.564 2.128 -5.742 1.00 90.69 187 SER A O 1
ATOM 1535 N N . HIS A 1 188 ? 19.237 0.326 -6.910 1.00 89.00 188 HIS A N 1
ATOM 1536 C CA . HIS A 1 188 ? 20.460 0.937 -7.420 1.00 89.00 188 HIS A CA 1
ATOM 1537 C C . HIS A 1 188 ? 20.167 2.136 -8.328 1.00 89.00 188 HIS A C 1
ATOM 1539 O O . HIS A 1 188 ? 20.675 3.224 -8.062 1.00 89.00 188 HIS A O 1
ATOM 1545 N N . PHE A 1 189 ? 19.310 1.977 -9.343 1.00 89.50 189 PHE A N 1
ATOM 1546 C CA . PHE A 1 189 ? 18.954 3.091 -10.229 1.00 89.50 189 PHE A CA 1
ATOM 1547 C C . PHE A 1 189 ? 17.934 4.043 -9.588 1.00 89.50 189 PHE A C 1
ATOM 1549 O O . PHE A 1 189 ? 17.950 5.240 -9.866 1.00 89.50 189 PHE A O 1
ATOM 1556 N N . LEU A 1 190 ? 17.079 3.555 -8.680 1.00 92.19 190 LEU A N 1
ATOM 1557 C CA . LEU A 1 190 ? 16.114 4.411 -7.982 1.00 92.19 190 LEU A CA 1
ATOM 1558 C C . LEU A 1 190 ? 16.798 5.415 -7.051 1.00 92.19 190 LEU A C 1
ATOM 1560 O O . LEU A 1 190 ? 16.447 6.590 -7.058 1.00 92.19 190 LEU A O 1
ATOM 1564 N N . VAL A 1 191 ? 17.787 4.979 -6.268 1.00 89.44 191 VAL A N 1
ATOM 1565 C CA . VAL A 1 191 ? 18.525 5.881 -5.369 1.00 89.44 191 VAL A CA 1
ATOM 1566 C C . VAL A 1 191 ? 19.392 6.864 -6.161 1.00 89.44 191 VAL A C 1
ATOM 1568 O O . VAL A 1 191 ? 19.544 8.009 -5.746 1.00 89.44 191 VAL A O 1
ATOM 1571 N N . GLN A 1 192 ? 19.915 6.458 -7.322 1.00 87.75 192 GLN A N 1
ATOM 1572 C CA . GLN A 1 192 ? 20.649 7.352 -8.228 1.00 87.75 192 GLN A CA 1
ATOM 1573 C C . GLN A 1 192 ? 19.771 8.458 -8.828 1.00 87.75 192 GLN A C 1
ATOM 1575 O O . GLN A 1 192 ? 20.288 9.513 -9.185 1.00 87.75 192 GLN A O 1
ATOM 1580 N N . ALA A 1 193 ? 18.458 8.241 -8.923 1.00 88.19 193 ALA A N 1
ATOM 1581 C CA . ALA A 1 193 ? 17.516 9.235 -9.426 1.00 88.19 193 ALA A CA 1
ATOM 1582 C C . ALA A 1 193 ? 17.080 10.267 -8.370 1.00 88.19 193 ALA A C 1
ATOM 1584 O O . ALA A 1 193 ? 16.307 11.171 -8.692 1.00 88.19 193 ALA A O 1
ATOM 1585 N N . PHE A 1 194 ? 17.552 10.156 -7.123 1.00 88.69 194 PHE A N 1
ATOM 1586 C CA . PHE A 1 194 ? 17.277 11.163 -6.103 1.00 88.69 194 PHE A CA 1
ATOM 1587 C C . PHE A 1 194 ? 17.954 12.490 -6.441 1.00 88.69 194 PHE A C 1
ATOM 1589 O O . PHE A 1 194 ? 19.147 12.546 -6.733 1.00 88.69 194 PHE A O 1
ATOM 1596 N N . ASP A 1 195 ? 17.185 13.570 -6.335 1.00 83.00 195 ASP A N 1
ATOM 1597 C CA . ASP A 1 195 ? 17.682 14.939 -6.421 1.00 83.00 195 ASP A CA 1
ATOM 1598 C C . ASP A 1 195 ? 17.609 15.648 -5.057 1.00 83.00 195 ASP A C 1
ATOM 1600 O O . ASP A 1 195 ? 17.100 15.110 -4.070 1.00 83.00 195 ASP A O 1
ATOM 1604 N N . GLU A 1 196 ? 18.102 16.887 -4.993 1.00 80.50 196 GLU A N 1
ATOM 1605 C CA . GLU A 1 196 ? 18.107 17.706 -3.771 1.00 80.50 196 GLU A CA 1
ATOM 1606 C C . GLU A 1 196 ? 16.699 17.942 -3.182 1.00 80.50 196 GLU A C 1
ATOM 1608 O O . GLU A 1 196 ? 16.558 18.239 -1.994 1.00 80.50 196 GLU A O 1
ATOM 1613 N N . SER A 1 197 ? 15.636 17.780 -3.980 1.00 80.62 197 SER A N 1
ATOM 1614 C CA . SER A 1 197 ? 14.242 17.918 -3.540 1.00 80.62 197 SER A CA 1
ATOM 1615 C C . SER A 1 197 ? 13.668 16.633 -2.921 1.00 80.62 197 SER A C 1
ATOM 1617 O O . SER A 1 197 ? 12.586 16.647 -2.314 1.00 80.62 197 SER A O 1
ATOM 1619 N N . MET A 1 198 ? 14.353 15.500 -3.083 1.00 83.56 198 MET A N 1
ATOM 1620 C CA . MET A 1 198 ? 13.936 14.199 -2.570 1.00 83.56 198 MET A CA 1
ATOM 1621 C C . MET A 1 198 ? 14.601 13.914 -1.224 1.00 83.56 198 MET A C 1
ATOM 1623 O O . MET A 1 198 ? 15.568 13.166 -1.122 1.00 83.56 198 MET A O 1
ATOM 1627 N N . ASN A 1 199 ? 14.031 14.465 -0.147 1.00 88.62 199 ASN A N 1
ATOM 1628 C CA . ASN A 1 199 ? 14.421 14.062 1.205 1.00 88.62 199 ASN A CA 1
ATOM 1629 C C . ASN A 1 199 ? 14.157 12.557 1.388 1.00 88.62 199 ASN A C 1
ATOM 1631 O O . ASN A 1 199 ? 13.001 12.123 1.331 1.00 88.62 199 ASN A O 1
ATOM 1635 N N . ALA A 1 200 ? 15.217 11.780 1.610 1.00 90.69 200 ALA A N 1
ATOM 1636 C CA . ALA A 1 200 ? 15.149 10.339 1.777 1.00 90.69 200 ALA A CA 1
ATOM 1637 C C . ALA A 1 200 ? 15.706 9.897 3.137 1.00 90.69 200 ALA A C 1
ATOM 1639 O O . ALA A 1 200 ? 16.772 10.322 3.572 1.00 90.69 200 ALA A O 1
ATOM 1640 N N . THR A 1 201 ? 14.994 8.989 3.803 1.00 92.75 201 THR A N 1
ATOM 1641 C CA . THR A 1 201 ? 15.498 8.249 4.970 1.00 92.75 201 THR A CA 1
ATOM 1642 C C . THR A 1 201 ? 15.786 6.817 4.553 1.00 92.75 201 THR A C 1
ATOM 1644 O O . THR A 1 201 ? 14.875 6.110 4.124 1.00 92.75 201 THR A O 1
ATOM 1647 N N . ILE A 1 202 ? 17.034 6.377 4.685 1.00 90.50 202 ILE A N 1
ATOM 1648 C CA . ILE A 1 202 ? 17.490 5.063 4.222 1.00 90.50 202 ILE A CA 1
ATOM 1649 C C . ILE A 1 202 ? 17.749 4.155 5.426 1.00 90.50 202 ILE A C 1
ATOM 1651 O O . ILE A 1 202 ? 18.357 4.574 6.409 1.00 90.50 202 ILE A O 1
ATOM 1655 N N . ILE A 1 203 ? 17.304 2.901 5.337 1.00 90.62 203 ILE A N 1
ATOM 1656 C CA . ILE A 1 203 ? 17.674 1.823 6.257 1.00 90.62 203 ILE A CA 1
ATOM 1657 C C . ILE A 1 203 ? 18.611 0.880 5.489 1.00 90.62 203 ILE A C 1
ATOM 1659 O O . ILE A 1 203 ? 18.130 0.064 4.696 1.00 90.62 203 ILE A O 1
ATOM 1663 N N . PRO A 1 204 ? 19.938 1.000 5.660 1.00 89.81 204 PRO A N 1
ATOM 1664 C CA . PRO A 1 204 ? 20.899 0.186 4.925 1.00 89.81 204 PRO A CA 1
ATOM 1665 C C . PRO A 1 204 ? 21.019 -1.234 5.502 1.00 89.81 204 PRO A C 1
ATOM 1667 O O . PRO A 1 204 ? 20.869 -1.446 6.704 1.00 89.81 204 PRO A O 1
ATOM 1670 N N . CYS A 1 205 ? 21.336 -2.197 4.636 1.00 87.75 205 CYS A N 1
ATOM 1671 C CA . CYS A 1 205 ? 21.874 -3.513 5.006 1.00 87.75 205 CYS A CA 1
ATOM 1672 C C . CYS A 1 205 ? 23.406 -3.521 4.908 1.00 87.75 205 CYS A C 1
ATOM 1674 O O . CYS A 1 205 ? 24.091 -4.093 5.750 1.00 87.75 205 CYS A O 1
ATOM 1676 N N . SER A 1 206 ? 23.929 -2.906 3.848 1.00 89.25 206 SER A N 1
ATOM 1677 C CA . SER A 1 206 ? 25.352 -2.701 3.573 1.00 89.25 206 SER A CA 1
ATOM 1678 C C . SER A 1 206 ? 25.537 -1.347 2.875 1.00 89.25 206 SER A C 1
ATOM 1680 O O . SER A 1 206 ? 24.576 -0.592 2.731 1.00 89.25 206 SER A O 1
ATOM 1682 N N . SER A 1 207 ? 26.753 -1.036 2.419 1.00 83.12 207 SER A N 1
ATOM 1683 C CA . SER A 1 207 ? 27.030 0.159 1.606 1.00 83.12 207 SER A CA 1
ATOM 1684 C C . SER A 1 207 ? 26.308 0.167 0.254 1.00 83.12 207 SER A C 1
ATOM 1686 O O . SER A 1 207 ? 26.114 1.232 -0.317 1.00 83.12 207 SER A O 1
ATOM 1688 N N . GLU A 1 208 ? 25.916 -1.004 -0.251 1.00 82.62 208 GLU A N 1
ATOM 1689 C CA . GLU A 1 208 ? 25.331 -1.170 -1.589 1.00 82.62 208 GLU A CA 1
ATOM 1690 C C . GLU A 1 208 ? 23.883 -1.659 -1.555 1.00 82.62 208 GLU A C 1
ATOM 1692 O O . GLU A 1 208 ? 23.170 -1.523 -2.542 1.00 82.62 208 GLU A O 1
ATOM 1697 N N . LYS A 1 209 ? 23.439 -2.243 -0.436 1.00 88.38 209 LYS A N 1
ATOM 1698 C CA . LYS A 1 209 ? 22.101 -2.825 -0.310 1.00 88.38 209 LYS A CA 1
ATOM 1699 C C . LYS A 1 209 ? 21.287 -2.075 0.722 1.00 88.38 209 LYS A C 1
ATOM 1701 O O . LYS A 1 209 ? 21.700 -1.946 1.876 1.00 88.38 209 LYS A O 1
ATOM 1706 N N . PHE A 1 210 ? 20.085 -1.674 0.332 1.00 87.75 210 PHE A N 1
ATOM 1707 C CA . PHE A 1 210 ? 19.149 -0.959 1.191 1.00 87.75 210 PHE A CA 1
ATOM 1708 C C . PHE A 1 210 ? 17.987 -1.876 1.573 1.00 87.75 210 PHE A C 1
ATOM 1710 O O . PHE A 1 210 ? 17.319 -2.427 0.702 1.00 87.75 210 PHE A O 1
ATOM 1717 N N . MET A 1 211 ? 17.732 -2.041 2.874 1.00 86.69 211 MET A N 1
ATOM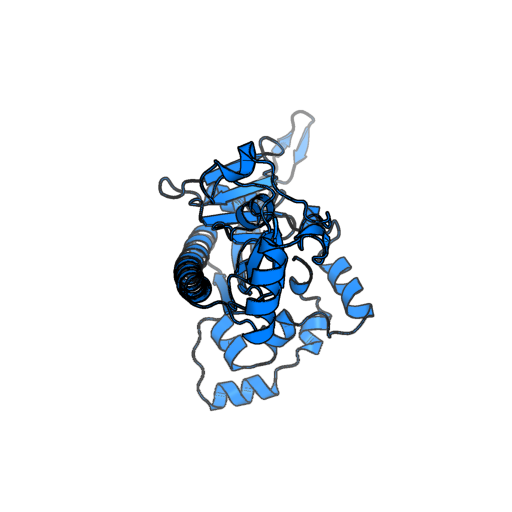 1718 C CA . MET A 1 211 ? 16.576 -2.803 3.366 1.00 86.69 211 MET A CA 1
ATOM 1719 C C . MET A 1 211 ? 15.273 -2.117 2.955 1.00 86.69 211 MET A C 1
ATOM 1721 O O . MET A 1 211 ? 14.312 -2.750 2.526 1.00 86.69 211 MET A O 1
ATOM 1725 N N . SER A 1 212 ? 15.245 -0.800 3.139 1.00 91.81 212 SER A N 1
ATOM 1726 C CA . SER A 1 212 ? 14.157 0.069 2.715 1.00 91.81 212 SER A CA 1
ATOM 1727 C C . SER A 1 212 ? 14.660 1.500 2.620 1.00 91.81 212 SER A C 1
ATOM 1729 O O . SER A 1 212 ? 15.624 1.878 3.290 1.00 91.81 212 SER A O 1
ATOM 1731 N N . PHE A 1 213 ? 13.975 2.315 1.833 1.00 93.44 213 PHE A N 1
ATOM 1732 C CA . PHE A 1 213 ? 14.182 3.755 1.823 1.00 93.44 213 PHE A CA 1
ATOM 1733 C C . PHE A 1 213 ? 12.832 4.462 1.765 1.00 93.44 213 PHE A C 1
ATOM 1735 O O . PHE A 1 213 ? 11.880 3.986 1.152 1.00 93.44 213 PHE A O 1
ATOM 1742 N N . THR A 1 214 ? 12.717 5.575 2.478 1.00 94.31 214 THR A N 1
ATOM 1743 C CA . THR A 1 214 ? 11.493 6.369 2.569 1.00 94.31 214 THR A CA 1
ATOM 1744 C C . THR A 1 214 ? 11.719 7.706 1.890 1.00 94.31 214 THR A C 1
ATOM 1746 O O . THR A 1 214 ? 12.562 8.467 2.349 1.00 94.31 214 THR A O 1
ATOM 1749 N N . VAL A 1 215 ? 10.953 8.002 0.843 1.00 93.62 215 VAL A N 1
ATOM 1750 C CA . VAL A 1 215 ? 11.054 9.240 0.057 1.00 93.62 215 VAL A CA 1
ATOM 1751 C C . VAL A 1 215 ? 9.981 10.229 0.511 1.00 93.62 215 VAL A C 1
ATOM 1753 O O . VAL A 1 215 ? 8.817 9.865 0.713 1.00 93.62 215 VAL A O 1
ATOM 1756 N N . ARG A 1 216 ? 10.394 11.484 0.724 1.00 91.38 216 ARG A N 1
ATOM 1757 C CA . ARG A 1 216 ? 9.582 12.633 1.169 1.00 91.38 216 ARG A CA 1
ATOM 1758 C C . ARG A 1 216 ? 8.750 12.379 2.432 1.00 91.38 216 ARG A C 1
ATOM 1760 O O . ARG A 1 216 ? 7.762 13.065 2.665 1.00 91.38 216 ARG A O 1
ATOM 1767 N N . ASN A 1 217 ? 9.131 11.397 3.255 1.00 91.44 217 ASN A N 1
ATOM 1768 C CA . ASN A 1 217 ? 8.328 10.915 4.388 1.00 91.44 217 ASN A CA 1
ATOM 1769 C C . ASN A 1 217 ? 6.875 10.550 3.991 1.00 91.44 217 ASN A C 1
ATOM 1771 O O . ASN A 1 217 ? 5.947 10.679 4.789 1.00 91.44 217 ASN A O 1
ATOM 1775 N N . GLN A 1 218 ? 6.676 10.133 2.736 1.00 92.25 218 GLN A N 1
ATOM 1776 C CA . GLN A 1 218 ? 5.368 9.837 2.145 1.00 92.25 218 GLN A CA 1
ATOM 1777 C C . GLN A 1 218 ? 5.265 8.391 1.675 1.00 92.25 218 GLN A C 1
ATOM 1779 O O . GLN A 1 218 ? 4.208 7.782 1.842 1.00 92.25 218 GLN A O 1
ATOM 1784 N N . ILE A 1 219 ? 6.343 7.846 1.107 1.00 94.88 219 ILE A N 1
ATOM 1785 C CA . ILE A 1 219 ? 6.364 6.501 0.531 1.00 94.88 219 ILE A CA 1
ATOM 1786 C C . ILE A 1 219 ? 7.585 5.759 1.040 1.00 94.88 219 ILE A C 1
ATOM 1788 O O . ILE A 1 219 ? 8.690 6.297 1.001 1.00 94.88 219 ILE A O 1
ATOM 1792 N N . ARG A 1 220 ? 7.393 4.523 1.498 1.00 95.31 220 ARG A N 1
ATOM 1793 C CA . ARG A 1 220 ? 8.480 3.628 1.897 1.00 95.31 220 ARG A CA 1
ATOM 1794 C C . ARG A 1 220 ? 8.614 2.479 0.917 1.00 95.31 220 ARG A C 1
ATOM 1796 O O . ARG A 1 220 ? 7.720 1.650 0.836 1.00 95.31 220 ARG A O 1
ATOM 1803 N N . PHE A 1 221 ? 9.753 2.395 0.253 1.00 94.94 221 PHE A N 1
ATOM 1804 C CA . PHE A 1 221 ? 10.096 1.291 -0.626 1.00 94.94 221 PHE A CA 1
ATOM 1805 C C . PHE A 1 221 ? 10.591 0.100 0.187 1.00 94.94 221 PHE A C 1
ATOM 1807 O O . PHE A 1 221 ? 11.489 0.243 1.019 1.00 94.94 221 PHE A O 1
ATOM 1814 N N . CYS A 1 222 ? 9.981 -1.057 -0.044 1.00 92.69 222 CYS A N 1
ATOM 1815 C CA . CYS A 1 222 ? 10.210 -2.301 0.678 1.00 92.69 222 CYS A CA 1
ATOM 1816 C C . CYS A 1 222 ? 10.526 -3.429 -0.307 1.00 92.69 222 CYS A C 1
ATOM 1818 O O . CYS A 1 222 ? 9.843 -3.591 -1.318 1.00 92.69 222 CYS A O 1
ATOM 1820 N N . ASP A 1 223 ? 11.512 -4.257 0.034 1.00 91.38 223 ASP A N 1
ATOM 1821 C CA . ASP A 1 223 ? 11.826 -5.467 -0.723 1.00 91.38 223 ASP A CA 1
ATOM 1822 C C . ASP A 1 223 ? 10.868 -6.612 -0.364 1.00 91.38 223 ASP A C 1
ATOM 1824 O O . ASP A 1 223 ? 10.953 -7.194 0.722 1.00 91.38 223 ASP A O 1
ATOM 1828 N N . SER A 1 224 ? 9.989 -6.980 -1.295 1.00 89.62 224 SER A N 1
ATOM 1829 C CA . SER A 1 224 ? 9.067 -8.104 -1.104 1.00 89.62 224 SER A CA 1
ATOM 1830 C C . SER A 1 224 ? 9.757 -9.471 -1.038 1.00 89.62 224 SER A C 1
ATOM 1832 O O . SER A 1 224 ? 9.243 -10.376 -0.378 1.00 89.62 224 SER A O 1
ATOM 1834 N N . PHE A 1 225 ? 10.946 -9.625 -1.636 1.00 88.94 225 PHE A N 1
ATOM 1835 C CA . PHE A 1 225 ? 11.702 -10.885 -1.607 1.00 88.94 225 PHE A CA 1
ATOM 1836 C C . PHE A 1 225 ? 12.107 -11.277 -0.179 1.00 88.94 225 PHE A C 1
ATOM 1838 O O . PHE A 1 225 ? 12.271 -12.452 0.138 1.00 88.94 225 PHE A O 1
ATOM 1845 N N . SER A 1 226 ? 12.221 -10.297 0.722 1.00 85.38 226 SER A N 1
ATOM 1846 C CA . SER A 1 226 ? 12.535 -10.548 2.132 1.00 85.38 226 SER A CA 1
ATOM 1847 C C . SER A 1 226 ? 11.384 -11.215 2.902 1.00 85.38 226 SER A C 1
ATOM 1849 O O . SER A 1 226 ? 11.627 -11.819 3.943 1.00 85.38 226 SER A O 1
ATOM 1851 N N . PHE A 1 227 ? 10.153 -11.147 2.387 1.00 85.25 227 PHE A N 1
ATOM 1852 C CA . PHE A 1 227 ? 8.983 -11.848 2.933 1.00 85.25 227 PHE A CA 1
ATOM 1853 C C . PHE A 1 227 ? 8.657 -13.118 2.141 1.00 85.25 227 PHE A C 1
ATOM 1855 O O . PHE A 1 227 ? 8.153 -14.089 2.700 1.00 85.25 227 PHE A O 1
ATOM 1862 N N . LEU A 1 228 ? 8.936 -13.099 0.835 1.00 86.69 228 LEU A N 1
ATOM 1863 C CA . LEU A 1 228 ? 8.615 -14.157 -0.117 1.00 86.69 228 LEU A CA 1
ATOM 1864 C C . LEU A 1 228 ? 9.889 -14.525 -0.880 1.00 86.69 228 LEU A C 1
ATOM 1866 O O . LEU A 1 228 ? 10.102 -14.099 -2.012 1.00 86.69 228 LEU A O 1
ATOM 1870 N N . SER A 1 229 ? 10.756 -15.298 -0.221 1.00 89.19 229 SER A N 1
ATOM 1871 C CA . SER A 1 229 ? 12.122 -15.617 -0.665 1.00 89.19 229 SER A CA 1
ATOM 1872 C C . SER A 1 229 ? 12.164 -16.687 -1.762 1.00 89.19 229 SER A C 1
ATOM 1874 O O . SER A 1 229 ? 12.792 -17.738 -1.615 1.00 89.19 229 SER A O 1
ATOM 1876 N N . SER A 1 230 ? 11.448 -16.446 -2.854 1.00 88.62 230 SER A N 1
ATOM 1877 C CA . SER A 1 230 ? 11.455 -17.263 -4.064 1.00 88.62 230 SER A CA 1
ATOM 1878 C C . SER A 1 230 ? 11.253 -16.365 -5.280 1.00 88.62 230 SER A C 1
ATOM 1880 O O . SER A 1 230 ? 10.809 -15.231 -5.137 1.00 88.62 230 SER A O 1
ATOM 1882 N N . SER A 1 231 ? 11.592 -16.852 -6.473 1.00 87.25 231 SER A N 1
ATOM 1883 C CA . SER A 1 231 ? 11.381 -16.086 -7.702 1.00 87.25 231 SER A CA 1
ATOM 1884 C C . SER A 1 231 ? 9.894 -15.812 -7.932 1.00 87.25 231 SER A C 1
ATOM 1886 O O . SER A 1 231 ? 9.036 -16.627 -7.568 1.00 87.25 231 SER A O 1
ATOM 1888 N N . LEU A 1 232 ? 9.590 -14.702 -8.612 1.00 84.19 232 LEU A N 1
ATOM 1889 C CA . LEU A 1 232 ? 8.228 -14.402 -9.061 1.00 84.19 232 LEU A CA 1
ATOM 1890 C C . LEU A 1 232 ? 7.626 -15.581 -9.832 1.00 84.19 232 LEU A C 1
ATOM 1892 O O . LEU A 1 232 ? 6.478 -15.939 -9.587 1.00 84.19 232 LEU A O 1
ATOM 1896 N N . GLU A 1 233 ? 8.404 -16.244 -10.691 1.00 83.44 233 GLU A N 1
ATOM 1897 C CA . GLU A 1 233 ? 7.971 -17.435 -11.429 1.00 83.44 233 GLU A CA 1
ATOM 1898 C C . GLU A 1 233 ? 7.493 -18.557 -10.492 1.00 83.44 233 GLU A C 1
ATOM 1900 O O . GLU A 1 233 ? 6.373 -19.052 -10.635 1.00 83.44 233 GLU A O 1
ATOM 1905 N N . ASN A 1 234 ? 8.300 -18.931 -9.496 1.00 86.12 234 ASN A N 1
ATOM 1906 C CA . ASN A 1 234 ? 7.963 -20.003 -8.560 1.00 86.12 234 ASN A CA 1
ATOM 1907 C C . ASN A 1 234 ? 6.735 -19.667 -7.717 1.00 86.12 234 ASN A C 1
ATOM 1909 O O . ASN A 1 234 ? 5.859 -20.515 -7.518 1.00 86.12 234 ASN A O 1
ATOM 1913 N N . LEU A 1 235 ? 6.659 -18.431 -7.229 1.00 85.06 235 LEU A N 1
ATOM 1914 C CA . LEU A 1 235 ? 5.525 -17.962 -6.441 1.00 85.06 235 LEU A CA 1
ATOM 1915 C C . LEU A 1 235 ? 4.248 -17.972 -7.283 1.00 85.06 235 LEU A C 1
ATOM 1917 O O . LEU A 1 235 ? 3.211 -18.468 -6.844 1.00 85.06 235 LEU A O 1
ATOM 1921 N N . THR A 1 236 ? 4.343 -17.528 -8.534 1.00 80.44 236 THR A N 1
ATOM 1922 C CA . THR A 1 236 ? 3.200 -17.499 -9.442 1.00 80.44 236 THR A CA 1
ATOM 1923 C C . THR A 1 236 ? 2.744 -18.905 -9.823 1.00 80.44 236 THR A C 1
ATOM 1925 O O . THR A 1 236 ? 1.550 -19.199 -9.801 1.00 80.44 236 THR A O 1
ATOM 1928 N N . ASN A 1 237 ? 3.679 -19.812 -10.106 1.00 81.50 237 ASN A N 1
ATOM 1929 C CA . ASN A 1 237 ? 3.380 -21.218 -10.378 1.00 81.50 237 ASN A CA 1
ATOM 1930 C C . ASN A 1 237 ? 2.778 -21.926 -9.161 1.00 81.50 237 ASN A C 1
ATOM 1932 O O . ASN A 1 237 ? 1.922 -22.792 -9.321 1.00 81.50 237 ASN A O 1
ATOM 1936 N N . THR A 1 238 ? 3.187 -21.550 -7.949 1.00 82.94 238 THR A N 1
ATOM 1937 C CA . THR A 1 238 ? 2.598 -22.075 -6.711 1.00 82.94 238 THR A CA 1
ATOM 1938 C C . THR A 1 238 ? 1.144 -21.643 -6.570 1.00 82.94 238 THR A C 1
ATOM 1940 O O . THR A 1 238 ? 0.301 -22.476 -6.251 1.00 82.94 238 THR A O 1
ATOM 1943 N N . LEU A 1 239 ? 0.831 -20.383 -6.872 1.00 78.12 239 LEU A N 1
ATOM 1944 C CA . LEU A 1 239 ? -0.531 -19.858 -6.758 1.00 78.12 239 LEU A CA 1
ATOM 1945 C C . LEU A 1 239 ? -1.470 -20.425 -7.825 1.00 78.12 239 LEU A C 1
ATOM 1947 O O . LEU A 1 239 ? -2.585 -20.820 -7.500 1.00 78.12 239 LEU A O 1
ATOM 1951 N N . LYS A 1 240 ? -0.995 -20.616 -9.064 1.00 75.88 240 LYS A N 1
ATOM 1952 C CA . LYS A 1 240 ? -1.786 -21.275 -10.123 1.00 75.88 240 LYS A CA 1
ATOM 1953 C C . LYS A 1 240 ? -2.269 -22.681 -9.746 1.00 75.88 240 LYS A C 1
ATOM 1955 O O . LYS A 1 240 ? -3.303 -23.110 -10.252 1.00 75.88 240 LYS A O 1
ATOM 1960 N N . LYS A 1 241 ? -1.553 -23.406 -8.871 1.00 73.94 241 LYS A N 1
ATOM 1961 C CA . LYS A 1 241 ? -1.956 -24.758 -8.433 1.00 73.94 241 LYS A CA 1
ATOM 1962 C C . LYS A 1 241 ? -3.304 -24.768 -7.704 1.00 73.94 241 LYS A C 1
ATOM 1964 O O . LYS A 1 241 ? -3.988 -25.783 -7.758 1.00 73.94 241 LYS A O 1
ATOM 1969 N N . ASN A 1 242 ? -3.697 -23.652 -7.084 1.00 63.22 242 ASN A N 1
ATOM 1970 C CA . ASN A 1 242 ? -4.958 -23.502 -6.351 1.00 63.22 242 ASN A CA 1
ATOM 1971 C C . ASN A 1 242 ? -6.049 -22.768 -7.169 1.00 63.22 242 ASN A C 1
ATOM 1973 O O . ASN A 1 242 ? -7.034 -22.300 -6.600 1.00 63.22 242 ASN A O 1
ATOM 1977 N N . ASN A 1 243 ? -5.910 -22.735 -8.504 1.00 71.06 243 ASN A N 1
ATOM 1978 C CA . ASN A 1 243 ? -6.695 -21.951 -9.474 1.00 71.06 243 ASN A CA 1
ATOM 1979 C C . ASN A 1 243 ? -6.258 -20.470 -9.618 1.00 71.06 243 ASN A C 1
ATOM 1981 O O . ASN A 1 243 ? -5.328 -19.999 -8.972 1.00 71.06 243 ASN A O 1
ATOM 1985 N N . THR A 1 244 ? -6.853 -19.754 -10.573 1.00 72.31 244 THR A N 1
ATOM 1986 C CA . THR A 1 244 ? -6.602 -18.345 -10.893 1.00 72.31 244 THR A CA 1
ATOM 1987 C C . THR A 1 244 ? -7.332 -17.329 -9.992 1.00 72.31 244 THR A C 1
ATOM 1989 O O . THR A 1 244 ? -7.165 -16.123 -10.173 1.00 72.31 244 THR A O 1
ATOM 1992 N N . ASP A 1 245 ? -8.154 -17.748 -9.029 1.00 75.31 245 ASP A N 1
ATOM 1993 C CA . ASP A 1 245 ? -8.933 -16.848 -8.156 1.00 75.31 245 ASP A CA 1
ATOM 1994 C C . ASP A 1 245 ? -8.096 -15.975 -7.217 1.00 75.31 245 ASP A C 1
ATOM 1996 O O . ASP A 1 245 ? -8.534 -14.891 -6.822 1.00 75.31 245 ASP A O 1
ATOM 2000 N N . ASP A 1 246 ? -6.864 -16.387 -6.929 1.00 75.31 246 ASP A N 1
ATOM 2001 C CA . ASP A 1 246 ? -5.923 -15.612 -6.118 1.00 75.31 246 ASP A CA 1
ATOM 2002 C C . ASP A 1 246 ? -5.349 -14.387 -6.866 1.00 75.31 246 ASP A C 1
ATOM 2004 O O . ASP A 1 246 ? -4.869 -13.429 -6.248 1.00 75.31 246 ASP A O 1
ATOM 2008 N N . PHE A 1 247 ? -5.502 -14.334 -8.195 1.00 77.69 247 PHE A N 1
ATOM 2009 C CA . PHE A 1 247 ? -5.040 -13.244 -9.065 1.00 77.69 247 PHE A CA 1
ATOM 2010 C C . PHE A 1 247 ? -6.060 -12.105 -9.190 1.00 77.69 247 PHE A C 1
ATOM 2012 O O . PHE A 1 247 ? -6.312 -11.591 -10.281 1.00 77.69 247 PHE A O 1
ATOM 2019 N N . LYS A 1 248 ? -6.665 -11.694 -8.069 1.00 83.00 248 LYS A N 1
ATOM 2020 C CA . LYS A 1 248 ? -7.754 -10.698 -8.049 1.00 83.00 248 LYS A CA 1
ATOM 2021 C C . LYS A 1 248 ? -7.366 -9.385 -8.728 1.00 83.00 248 LYS A C 1
ATOM 2023 O O . LYS A 1 248 ? -8.115 -8.904 -9.568 1.00 83.00 248 LYS A O 1
ATOM 2028 N N . LEU A 1 249 ? -6.178 -8.853 -8.422 1.00 82.69 249 LEU A N 1
ATOM 2029 C CA . LEU A 1 249 ? -5.675 -7.612 -9.026 1.00 82.69 249 LEU A CA 1
ATOM 2030 C C . LEU A 1 249 ? -5.421 -7.769 -10.529 1.00 82.69 249 LEU A C 1
ATOM 2032 O O . LEU A 1 249 ? -5.788 -6.895 -11.304 1.00 82.69 249 LEU A O 1
ATOM 2036 N N . THR A 1 250 ? -4.842 -8.893 -10.959 1.00 81.69 250 THR A N 1
ATOM 2037 C CA . THR A 1 250 ? -4.616 -9.167 -12.385 1.00 81.69 250 THR A CA 1
ATOM 2038 C C . THR A 1 250 ? -5.943 -9.261 -13.135 1.00 81.69 250 THR A C 1
ATOM 2040 O O . THR A 1 250 ? -6.100 -8.635 -14.179 1.00 81.69 250 THR A O 1
ATOM 2043 N N . LYS A 1 251 ? -6.928 -9.983 -12.584 1.00 82.62 251 LYS A N 1
ATOM 2044 C CA . LYS A 1 251 ? -8.283 -10.066 -13.149 1.00 82.62 251 LYS A CA 1
ATOM 2045 C C . LYS A 1 251 ? -8.972 -8.696 -13.170 1.00 82.62 251 LYS A C 1
ATOM 2047 O O . LYS A 1 251 ? -9.632 -8.373 -14.150 1.00 82.62 251 LYS A O 1
ATOM 2052 N N . GLU A 1 252 ? -8.800 -7.874 -12.135 1.00 84.38 252 GLU A N 1
ATOM 2053 C CA . GLU A 1 252 ? -9.368 -6.521 -12.076 1.00 84.38 252 GLU A CA 1
ATOM 2054 C C . GLU A 1 252 ? -8.762 -5.596 -13.143 1.00 84.38 252 GLU A C 1
ATOM 2056 O O . GLU A 1 252 ? -9.501 -4.947 -13.883 1.00 84.38 252 GLU A O 1
ATOM 2061 N N . ILE A 1 253 ? -7.434 -5.558 -13.260 1.00 82.75 253 ILE A N 1
ATOM 2062 C CA . ILE A 1 253 ? -6.722 -4.637 -14.159 1.00 82.75 253 ILE A CA 1
ATOM 2063 C C . ILE A 1 253 ? -6.821 -5.090 -15.619 1.00 82.75 253 ILE A C 1
ATOM 2065 O O . ILE A 1 253 ? -7.067 -4.270 -16.498 1.00 82.75 253 ILE A O 1
ATOM 2069 N N . PHE A 1 254 ? -6.668 -6.385 -15.897 1.00 81.81 254 PHE A N 1
ATOM 2070 C CA . PHE A 1 254 ? -6.599 -6.901 -17.269 1.00 81.81 254 PHE A CA 1
ATOM 2071 C C . PHE A 1 254 ? -7.905 -7.533 -17.764 1.00 81.81 254 PHE A C 1
ATOM 2073 O O . PHE A 1 254 ? -7.992 -7.915 -18.924 1.00 81.81 254 PHE A O 1
ATOM 2080 N N . GLY A 1 255 ? -8.933 -7.645 -16.919 1.00 81.88 255 GLY A N 1
ATOM 2081 C CA . GLY A 1 255 ? -10.219 -8.240 -17.299 1.00 81.88 255 GLY A CA 1
ATOM 2082 C C . GLY A 1 255 ? -11.159 -7.317 -18.075 1.00 81.88 255 GLY A C 1
ATOM 2083 O O . GLY A 1 255 ? -12.221 -7.768 -18.494 1.00 81.88 255 GLY A O 1
ATOM 2084 N N . LYS A 1 256 ? -10.812 -6.035 -18.253 1.00 84.38 256 LYS A N 1
ATOM 2085 C CA . LYS A 1 256 ? -11.638 -5.049 -18.970 1.00 84.38 256 LYS A CA 1
ATOM 2086 C C . LYS A 1 256 ? -10.801 -4.222 -19.936 1.00 84.38 256 LYS A C 1
ATOM 2088 O O . LYS A 1 256 ? -9.755 -3.705 -19.551 1.00 84.38 256 LYS A O 1
ATOM 2093 N N . ALA A 1 257 ? -11.309 -4.025 -21.151 1.00 81.75 257 ALA A N 1
ATOM 2094 C CA . ALA A 1 257 ? -10.642 -3.247 -22.195 1.00 81.75 257 ALA A CA 1
ATOM 2095 C C . ALA A 1 257 ? -10.349 -1.807 -21.759 1.00 81.75 257 ALA A C 1
ATOM 2097 O O . ALA A 1 257 ? -9.227 -1.334 -21.911 1.00 81.75 257 ALA A O 1
ATOM 2098 N N . GLU A 1 258 ? -11.311 -1.153 -21.107 1.00 81.81 258 GLU A N 1
ATOM 2099 C CA . GLU A 1 258 ? -11.144 0.187 -20.528 1.00 81.81 258 GLU A CA 1
ATOM 2100 C C . GLU A 1 258 ? -9.943 0.268 -19.572 1.00 81.81 258 GLU A C 1
ATOM 2102 O O . GLU A 1 258 ? -9.175 1.231 -19.597 1.00 81.81 258 GLU A O 1
ATOM 2107 N N . ASN A 1 259 ? -9.748 -0.761 -18.741 1.00 81.88 259 ASN A N 1
ATOM 2108 C CA . ASN A 1 259 ? -8.660 -0.795 -17.769 1.00 81.88 259 ASN A CA 1
ATOM 2109 C C . ASN A 1 259 ? -7.298 -0.993 -18.447 1.00 81.88 259 ASN A C 1
ATOM 2111 O O . ASN A 1 259 ? -6.314 -0.388 -18.013 1.00 81.88 259 ASN A O 1
ATOM 2115 N N . ILE A 1 260 ? -7.252 -1.780 -19.527 1.00 78.38 260 ILE A N 1
ATOM 2116 C CA . ILE A 1 260 ? -6.056 -1.964 -20.359 1.00 78.38 260 ILE A CA 1
ATOM 2117 C C . ILE A 1 260 ? -5.707 -0.667 -21.096 1.00 78.38 260 ILE A C 1
ATOM 2119 O O . ILE A 1 260 ? -4.553 -0.253 -21.099 1.00 78.38 260 ILE A O 1
ATOM 2123 N N . LEU A 1 261 ? -6.684 0.024 -21.681 1.00 78.44 261 LEU A N 1
ATOM 2124 C CA . LEU A 1 261 ? -6.440 1.307 -22.350 1.00 78.44 261 LEU A CA 1
ATOM 2125 C C . LEU A 1 261 ? -5.918 2.360 -21.364 1.00 78.44 261 LEU A C 1
ATOM 2127 O O . LEU A 1 261 ? -4.916 3.032 -21.630 1.00 78.44 261 LEU A O 1
ATOM 2131 N N . LYS A 1 262 ? -6.520 2.418 -20.169 1.00 76.56 262 LYS A N 1
ATOM 2132 C CA . LYS A 1 262 ? -6.058 3.266 -19.064 1.00 76.56 262 LYS A CA 1
ATOM 2133 C C . LYS A 1 262 ? -4.626 2.940 -18.633 1.00 76.56 262 LYS A C 1
ATOM 2135 O O . LYS A 1 262 ? -3.872 3.861 -18.326 1.00 76.56 262 LYS A O 1
ATOM 2140 N N . LEU A 1 263 ? -4.239 1.662 -18.641 1.00 73.12 263 LEU A N 1
ATOM 2141 C CA . LEU A 1 263 ? -2.888 1.213 -18.290 1.00 73.12 263 LEU A CA 1
ATOM 2142 C C . LEU A 1 263 ? -1.817 1.834 -19.203 1.00 73.12 263 LEU A C 1
ATOM 2144 O O . LEU A 1 263 ? -0.756 2.206 -18.708 1.00 73.12 263 LEU A O 1
ATOM 2148 N N . TYR A 1 264 ? -2.133 2.047 -20.484 1.00 72.25 264 TYR A N 1
ATOM 2149 C CA . TYR A 1 264 ? -1.260 2.720 -21.456 1.00 72.25 264 TYR A CA 1
ATOM 2150 C C . TYR A 1 264 ? -1.510 4.233 -21.582 1.00 72.25 264 TYR A C 1
ATOM 2152 O O . TYR A 1 264 ? -1.052 4.845 -22.543 1.00 72.25 264 TYR A O 1
ATOM 2160 N N . LYS A 1 265 ? -2.251 4.847 -20.645 1.00 69.69 265 LYS A N 1
ATOM 2161 C CA . LYS A 1 265 ? -2.642 6.272 -20.678 1.00 69.69 265 LYS A CA 1
ATOM 2162 C C . LYS A 1 265 ? -3.319 6.677 -22.007 1.00 69.69 265 LYS A C 1
ATOM 2164 O O . LYS A 1 265 ? -3.198 7.819 -22.446 1.00 69.69 265 LYS A O 1
ATOM 2169 N N . ARG A 1 266 ? -4.048 5.752 -22.648 1.00 71.56 266 ARG A N 1
ATOM 2170 C CA . ARG A 1 266 ? -4.760 5.972 -23.918 1.00 71.56 266 ARG A CA 1
ATOM 2171 C C . ARG A 1 266 ? -6.270 6.007 -23.696 1.00 71.56 266 ARG A C 1
ATOM 2173 O O . ARG A 1 266 ? -6.811 5.199 -22.947 1.00 71.56 266 ARG A O 1
ATOM 2180 N N . GLY A 1 267 ? -6.946 6.932 -24.374 1.00 66.44 267 GLY A N 1
ATOM 2181 C CA . GLY A 1 267 ? -8.379 6.800 -24.638 1.00 66.44 267 GLY A CA 1
ATOM 2182 C C . GLY A 1 267 ? -8.604 5.799 -25.773 1.00 66.44 267 GLY A C 1
ATOM 2183 O O . GLY A 1 267 ? -7.725 5.633 -26.619 1.00 66.44 267 GLY A O 1
ATOM 2184 N N . GLY A 1 268 ? -9.757 5.138 -25.778 1.00 71.81 268 GLY A N 1
ATOM 2185 C CA . GLY A 1 268 ? -10.231 4.349 -26.913 1.00 71.81 268 GLY A CA 1
ATOM 2186 C C . GLY A 1 268 ? -11.630 4.802 -27.298 1.00 71.81 268 GLY A C 1
ATOM 2187 O O . GLY A 1 268 ? -12.395 5.259 -26.448 1.00 71.81 268 GLY A O 1
ATOM 2188 N N . THR A 1 269 ? -11.938 4.710 -28.581 1.00 81.50 269 THR A N 1
ATOM 2189 C CA . THR A 1 269 ? -13.312 4.804 -29.080 1.00 81.50 269 THR A CA 1
ATOM 2190 C C . THR A 1 269 ? -14.131 3.603 -28.601 1.00 81.50 269 THR A C 1
ATOM 2192 O O . THR A 1 269 ? -13.564 2.561 -28.269 1.00 81.50 269 THR A O 1
ATOM 2195 N N . ASP A 1 270 ? -15.461 3.719 -28.598 1.00 82.38 270 ASP A N 1
ATOM 2196 C CA . ASP A 1 270 ? -16.348 2.616 -28.193 1.00 82.38 270 ASP A CA 1
ATOM 2197 C C . ASP A 1 270 ? -16.061 1.331 -28.995 1.00 82.38 270 ASP A C 1
ATOM 2199 O O . ASP A 1 270 ? -15.995 0.245 -28.424 1.00 82.38 270 ASP A O 1
ATOM 2203 N N . GLN A 1 271 ? -15.763 1.462 -30.295 1.00 83.38 271 GLN A N 1
ATOM 2204 C CA . GLN A 1 271 ? -15.406 0.331 -31.154 1.00 83.38 271 GLN A CA 1
ATOM 2205 C C . GLN A 1 271 ? -14.083 -0.332 -30.742 1.00 83.38 271 GLN A C 1
ATOM 2207 O O . GLN A 1 271 ? -14.007 -1.553 -30.654 1.00 83.38 271 GLN A O 1
ATOM 2212 N N . GLU A 1 272 ? -13.040 0.450 -30.445 1.00 81.44 272 GLU A N 1
ATOM 2213 C CA . GLU A 1 272 ? -11.752 -0.099 -29.992 1.00 81.44 272 GLU A CA 1
ATOM 2214 C C . GLU A 1 272 ? -11.882 -0.817 -28.642 1.00 81.44 272 GLU A C 1
ATOM 2216 O O . GLU A 1 272 ? -11.199 -1.813 -28.396 1.00 81.44 272 GLU A O 1
ATOM 2221 N N . ILE A 1 273 ? -12.757 -0.319 -27.762 1.00 82.19 273 ILE A N 1
ATOM 2222 C CA . ILE A 1 273 ? -13.056 -0.953 -26.474 1.00 82.19 273 ILE A CA 1
ATOM 2223 C C . ILE A 1 273 ? -13.744 -2.302 -26.700 1.00 82.19 273 ILE A C 1
ATOM 2225 O O . ILE A 1 273 ? -13.342 -3.290 -26.082 1.00 82.19 273 ILE A O 1
ATOM 2229 N N . GLU A 1 274 ? -14.746 -2.362 -27.580 1.00 82.06 274 GLU A N 1
ATOM 2230 C CA . GLU A 1 274 ? -15.447 -3.605 -27.921 1.00 82.06 274 GLU A CA 1
ATOM 2231 C C . GLU A 1 274 ? -14.515 -4.634 -28.574 1.00 82.06 274 GLU A C 1
ATOM 2233 O O . GLU A 1 274 ? -14.491 -5.795 -28.154 1.00 82.06 274 GLU A O 1
ATOM 2238 N N . ASP A 1 275 ? -13.697 -4.208 -29.536 1.00 86.12 275 ASP A N 1
ATOM 2239 C CA . ASP A 1 275 ? -12.754 -5.079 -30.240 1.00 86.12 275 ASP A CA 1
ATOM 2240 C C . ASP A 1 275 ? -11.704 -5.652 -29.279 1.00 86.12 275 ASP A C 1
ATOM 2242 O O . ASP A 1 275 ? -11.425 -6.855 -29.284 1.00 86.12 275 ASP A O 1
ATOM 2246 N N . LEU A 1 276 ? -11.146 -4.809 -28.400 1.00 82.19 276 LEU A N 1
ATOM 2247 C CA . LEU A 1 276 ? -10.198 -5.253 -27.383 1.00 82.19 276 LEU A CA 1
ATOM 2248 C C . LEU A 1 276 ? -10.873 -6.191 -26.378 1.00 82.19 276 LEU A C 1
ATOM 2250 O O . LEU A 1 276 ? -10.279 -7.198 -26.001 1.00 82.19 276 LEU A O 1
ATOM 2254 N N . ALA A 1 277 ? -12.115 -5.913 -25.972 1.00 82.50 277 ALA A N 1
ATOM 2255 C CA . ALA A 1 277 ? -12.851 -6.755 -25.030 1.00 82.50 277 ALA A CA 1
ATOM 2256 C C . ALA A 1 277 ? -13.048 -8.186 -25.552 1.00 82.50 277 ALA A C 1
ATOM 2258 O O . ALA A 1 277 ? -12.963 -9.129 -24.767 1.00 82.50 277 ALA A O 1
ATOM 2259 N N . GLN A 1 278 ? -13.233 -8.361 -26.864 1.00 84.56 278 GLN A N 1
ATOM 2260 C CA . GLN A 1 278 ? -13.327 -9.684 -27.494 1.00 84.56 278 GLN A CA 1
ATOM 2261 C C . GLN A 1 278 ? -11.989 -10.442 -27.515 1.00 84.56 278 GLN A C 1
ATOM 2263 O O . GLN A 1 278 ? -11.977 -11.671 -27.558 1.00 84.56 278 GLN A O 1
ATOM 2268 N N . GLN A 1 279 ? -10.863 -9.725 -27.473 1.00 82.50 279 GLN A N 1
ATOM 2269 C CA . GLN A 1 279 ? -9.515 -10.303 -27.491 1.00 82.50 279 GLN A CA 1
ATOM 2270 C C . GLN A 1 279 ? -8.960 -10.592 -26.090 1.00 82.50 279 GLN A C 1
ATOM 2272 O O . GLN A 1 279 ? -7.982 -11.333 -25.955 1.00 82.50 279 GLN A O 1
ATOM 2277 N N . ILE A 1 280 ? -9.554 -10.016 -25.040 1.00 80.69 280 ILE A N 1
ATOM 2278 C CA . ILE A 1 280 ? -9.089 -10.211 -23.667 1.00 80.69 280 ILE A CA 1
ATOM 2279 C C . ILE A 1 280 ? -9.263 -11.668 -23.261 1.00 80.69 280 ILE A C 1
ATOM 2281 O O . ILE A 1 280 ? -10.366 -12.195 -23.138 1.00 80.69 280 ILE A O 1
ATOM 2285 N N . ASN A 1 281 ? -8.135 -12.292 -22.946 1.00 76.38 281 ASN A N 1
ATOM 2286 C CA . ASN A 1 281 ? -8.097 -13.589 -22.307 1.00 76.38 281 ASN A CA 1
ATOM 2287 C C . ASN A 1 281 ? -7.124 -13.524 -21.128 1.00 76.38 281 ASN A C 1
ATOM 2289 O O . ASN A 1 281 ? -5.909 -13.666 -21.278 1.00 76.38 281 ASN A O 1
ATOM 2293 N N . VAL A 1 282 ? -7.673 -13.269 -19.938 1.00 72.94 282 VAL A N 1
ATOM 2294 C CA . VAL A 1 282 ? -6.880 -13.152 -18.707 1.00 72.94 282 VAL A CA 1
ATOM 2295 C C . VAL A 1 282 ? -6.170 -14.466 -18.386 1.00 72.94 282 VAL A C 1
ATOM 2297 O O . VAL A 1 282 ? -5.043 -14.442 -17.896 1.00 72.94 282 VAL A O 1
ATOM 2300 N N . ASP A 1 283 ? -6.760 -15.612 -18.723 1.00 71.62 283 ASP A N 1
ATOM 2301 C CA . ASP A 1 283 ? -6.136 -16.909 -18.466 1.00 71.62 283 ASP A CA 1
ATOM 2302 C C . ASP A 1 283 ? -4.851 -17.096 -19.288 1.00 71.62 283 ASP A C 1
ATOM 2304 O O . ASP A 1 283 ? -3.882 -17.659 -18.778 1.00 71.62 283 ASP A O 1
ATOM 2308 N N . LEU A 1 284 ? -4.775 -16.539 -20.507 1.00 70.56 284 LEU A N 1
ATOM 2309 C CA . LEU A 1 284 ? -3.527 -16.501 -21.285 1.00 70.56 284 LEU A CA 1
ATOM 2310 C C . LEU A 1 284 ? -2.449 -15.634 -20.619 1.00 70.56 284 LEU A C 1
ATOM 2312 O O . LEU A 1 284 ? -1.278 -16.016 -20.610 1.00 70.56 284 LEU A O 1
ATOM 2316 N N . LEU A 1 285 ? -2.819 -14.501 -20.011 1.00 66.94 285 LEU A N 1
ATOM 2317 C CA . LEU A 1 285 ? -1.872 -13.676 -19.243 1.00 66.94 285 LEU A CA 1
ATOM 2318 C C . LEU A 1 285 ? -1.324 -14.448 -18.037 1.00 66.94 285 LEU A C 1
ATOM 2320 O O . LEU A 1 285 ? -0.136 -14.374 -17.713 1.00 66.94 285 LEU A O 1
ATOM 2324 N N . LEU A 1 286 ? -2.176 -15.256 -17.409 1.00 65.31 286 LEU A N 1
ATOM 2325 C CA . LEU A 1 286 ? -1.797 -16.094 -16.281 1.00 65.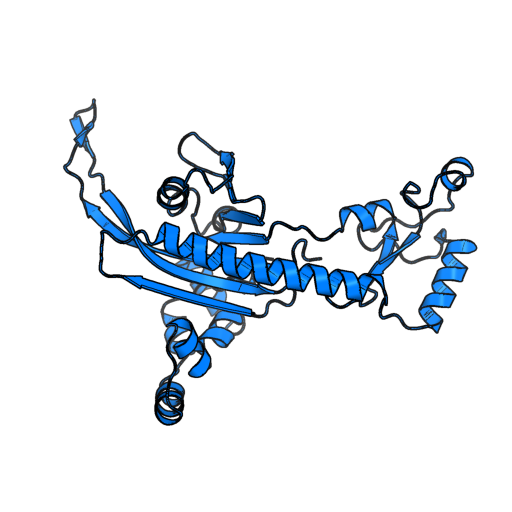31 286 LEU A CA 1
ATOM 2326 C C . LEU A 1 286 ? -0.930 -17.288 -16.688 1.00 65.31 286 LEU A C 1
ATOM 2328 O O . LEU A 1 286 ? -0.241 -17.825 -15.828 1.00 65.31 286 LEU A O 1
ATOM 2332 N N . GLN A 1 287 ? -0.834 -17.670 -17.965 1.00 60.25 287 GLN A N 1
ATOM 2333 C CA . GLN A 1 287 ? 0.119 -18.703 -18.395 1.00 60.25 287 GLN A CA 1
ATOM 2334 C C . GLN A 1 287 ? 1.573 -18.249 -18.220 1.00 60.25 287 GLN A C 1
ATOM 2336 O O . GLN A 1 287 ? 2.386 -19.028 -17.725 1.00 60.25 287 GLN A O 1
ATOM 2341 N N . LYS A 1 288 ? 1.879 -16.973 -18.495 1.00 53.75 288 LYS A N 1
ATOM 2342 C CA . LYS A 1 288 ? 3.234 -16.402 -18.354 1.00 53.75 288 LYS A CA 1
ATOM 2343 C C . LYS A 1 288 ? 3.619 -16.018 -16.923 1.00 53.75 288 LYS A C 1
ATOM 2345 O O . LYS A 1 288 ? 4.774 -15.720 -16.666 1.00 53.75 288 LYS A O 1
ATOM 2350 N N . GLY A 1 289 ? 2.671 -16.098 -15.989 1.00 49.28 289 GLY A N 1
ATOM 2351 C CA . GLY A 1 289 ? 2.899 -15.815 -14.578 1.00 49.28 289 GLY A CA 1
ATOM 2352 C C . GLY A 1 289 ? 2.943 -14.317 -14.275 1.00 49.28 289 GLY A C 1
ATOM 2353 O O . GLY A 1 289 ? 4.010 -13.731 -14.169 1.00 49.28 289 GLY A O 1
ATOM 2354 N N . ALA A 1 290 ? 1.772 -13.706 -14.092 1.00 51.12 290 ALA A N 1
ATOM 2355 C CA . ALA A 1 290 ? 1.666 -12.366 -13.522 1.00 51.12 290 ALA A CA 1
ATOM 2356 C C . ALA A 1 290 ? 1.687 -12.470 -11.995 1.00 51.12 290 ALA A C 1
ATOM 2358 O O . ALA A 1 290 ? 0.822 -13.132 -11.431 1.00 51.12 290 ALA A O 1
ATOM 2359 N N . TYR A 1 291 ? 2.647 -11.846 -11.316 1.00 49.06 291 TYR A N 1
ATOM 2360 C CA . TYR A 1 291 ? 2.742 -11.977 -9.867 1.00 49.06 291 TYR A CA 1
ATOM 2361 C C . TYR A 1 291 ? 1.550 -11.320 -9.147 1.00 49.06 291 TYR A C 1
ATOM 2363 O O . TYR A 1 291 ? 1.279 -10.133 -9.357 1.00 49.06 291 TYR A O 1
ATOM 2371 N N . PRO A 1 292 ? 0.831 -12.040 -8.271 1.00 51.56 292 PRO A N 1
ATOM 2372 C CA . PRO A 1 292 ? -0.304 -11.485 -7.564 1.00 51.56 292 PRO A CA 1
ATOM 2373 C C . PRO A 1 292 ? 0.193 -10.850 -6.267 1.00 51.56 292 PRO A C 1
ATOM 2375 O O . PRO A 1 292 ? 0.382 -11.478 -5.226 1.00 51.56 292 PRO A O 1
ATOM 2378 N N . TYR A 1 293 ? 0.362 -9.538 -6.326 1.00 52.62 293 TYR A N 1
ATOM 2379 C CA . TYR A 1 293 ? 0.670 -8.707 -5.168 1.00 52.62 293 TYR A CA 1
ATOM 2380 C C . TYR A 1 293 ? -0.429 -8.721 -4.075 1.00 52.62 293 TYR A C 1
ATOM 2382 O O . TYR A 1 293 ? -0.232 -8.175 -2.991 1.00 52.62 293 TYR A O 1
ATOM 2390 N N . THR A 1 294 ? -1.560 -9.398 -4.320 1.00 47.84 294 THR A N 1
ATOM 2391 C CA . THR A 1 294 ? -2.723 -9.562 -3.425 1.00 47.84 294 THR A CA 1
ATOM 2392 C C . THR A 1 294 ? -2.389 -10.144 -2.049 1.00 47.84 294 THR A C 1
ATOM 2394 O O . THR A 1 294 ? -3.133 -9.903 -1.097 1.00 47.84 294 THR A O 1
ATOM 2397 N N . HIS A 1 295 ? -1.292 -10.897 -1.920 1.00 49.50 295 HIS A N 1
ATOM 2398 C CA . HIS A 1 295 ? -0.916 -11.574 -0.672 1.00 49.50 295 HIS A CA 1
ATOM 2399 C C . HIS A 1 295 ? 0.048 -10.779 0.221 1.00 49.50 295 HIS A C 1
ATOM 2401 O O . HIS A 1 295 ? 0.342 -11.215 1.332 1.00 49.50 295 HIS A O 1
ATOM 2407 N N . MET A 1 296 ? 0.521 -9.610 -0.215 1.00 47.31 296 MET A N 1
ATOM 2408 C CA . MET A 1 296 ? 1.333 -8.729 0.628 1.00 47.31 296 MET A CA 1
ATOM 2409 C C . MET A 1 296 ? 0.435 -7.763 1.408 1.00 47.31 296 MET A C 1
ATOM 2411 O O . MET A 1 296 ? 0.130 -6.674 0.921 1.00 47.31 296 MET A O 1
ATOM 2415 N N . GLN A 1 297 ? -0.013 -8.172 2.601 1.00 39.06 297 GLN A N 1
ATOM 2416 C CA . GLN A 1 297 ? -0.856 -7.363 3.498 1.00 39.06 297 GLN A CA 1
ATOM 2417 C C . GLN A 1 297 ? -0.073 -6.701 4.630 1.00 39.06 297 GLN A C 1
ATOM 2419 O O . GLN A 1 297 ? 0.748 -7.387 5.271 1.00 39.06 297 GLN A O 1
#

pLDDT: mean 85.55, std 11.13, range [39.06, 97.12]

Secondary structure (DSSP, 8-state):
--SSSEEEEEEEEEEEEEPPPEEPTTSPEE--EEEEEEEEEEEEEETTS-EEEEEEEE-S-TTS-HHHHHHHHHHHHHHHHHHHHHHHHHHHHH--B--HHHHHHHHHHHHH-GGGSPPPTTT-PPP-PPPHHHHTS-GGG-TTSEEEEE-TTT-BEEEEEEHHHHHHTPPPS-EEEEETTGGGTHHHHHHHT--TT--EEEEESSSS-EEEEEETTTEEEEEGGGTS-S-HHHHHHHHHTT-STT-HHHHHHHSSHHHHHHHTT----HHHHHHHHHH--HHHHHHS----GGG--

Radius of gyration: 24.42 Å; chains: 1; bounding box: 72×43×73 Å

Foldseek 3Di:
DDQAFKAKEKDWAWDWAWDDWDQDPVRDTDTDTDTQTFKMKMFMAGPVRDTPDIAIDGHPDSVDLRLLVVCVVVVVVLVVSLVLLVVLQVVLVVDADDDPVVVVVVVVCLVPPQQPFQAAPPPRHGAGDDDPVLVPDDPLSNQRRWDFDADSRNSYTDGIHGSVVNVVSHHQQEHEYEYAPCFPPVVQSNVVSDDPQWDKDFQAPDPRGTQWMGTPSHYIYHHCCVVVVDDLVVQLVVVCVVPPPLQVRLCNQQQFLCSVCVRHVHDDDPVSRVVVNVVRDSVVVSVVGDRRPSPVD

Organism: Folsomia candida (NCBI:txid158441)